Protein AF-A0A914MX82-F1 (afdb_monomer)

Mean predicted aligned error: 14.05 Å

InterPro domains:
  IPR026258 Signal recognition particle subunit SRP68 [PF16969] (31-239)
  IPR026258 Signal recognition particle subunit SRP68 [PTHR12860] (5-248)
  IPR034652 Signal recognition particle subunit SRP68, RNA-binding domain [cd15481] (17-213)
  IPR038253 SRP68, N-terminal domain superfamily [G3DSA:1.10.3450.40] (12-234)

Radius of gyration: 23.93 Å; Cα contacts (8 Å, |Δi|>4): 281; chains: 1; bounding box: 80×51×74 Å

Structure (mmCIF, N/CA/C/O backbone):
data_AF-A0A914MX82-F1
#
_entry.id   AF-A0A914MX82-F1
#
loop_
_atom_site.group_PDB
_atom_site.id
_atom_site.type_symbol
_atom_site.label_atom_id
_atom_site.label_alt_id
_atom_site.label_comp_id
_atom_site.label_asym_id
_atom_site.label_entity_id
_atom_site.label_seq_id
_atom_site.pdbx_PDB_ins_code
_atom_site.Cartn_x
_atom_site.Cartn_y
_atom_site.Cartn_z
_atom_site.occupancy
_atom_site.B_iso_or_equiv
_atom_site.auth_seq_id
_atom_site.auth_comp_id
_atom_site.auth_asym_id
_atom_site.auth_atom_id
_atom_site.pdbx_PDB_model_num
ATOM 1 N N . MET A 1 1 ? -31.663 21.137 42.323 1.00 37.81 1 MET A N 1
ATOM 2 C CA . MET A 1 1 ? -31.424 19.811 41.714 1.00 37.81 1 MET A CA 1
ATOM 3 C C . MET A 1 1 ? -31.478 20.004 40.208 1.00 37.81 1 MET A C 1
ATOM 5 O O . MET A 1 1 ? -32.565 20.047 39.659 1.00 37.81 1 MET A O 1
ATOM 9 N N . SER A 1 2 ? -30.329 20.278 39.582 1.00 37.00 2 SER A N 1
ATOM 10 C CA . SER A 1 2 ? -30.237 20.472 38.131 1.00 37.00 2 SER A CA 1
ATOM 11 C C . SER A 1 2 ? -29.760 19.165 37.513 1.00 37.00 2 SER A C 1
ATOM 13 O O . SER A 1 2 ? -28.704 18.646 37.880 1.00 37.00 2 SER A O 1
ATOM 15 N N . SER A 1 3 ? -30.615 18.595 36.679 1.00 38.22 3 SER A N 1
ATOM 16 C CA . SER A 1 3 ? -30.484 17.296 36.037 1.00 38.22 3 SER A CA 1
ATOM 17 C C . SER A 1 3 ? -29.211 17.242 35.192 1.00 38.22 3 SER A C 1
ATOM 19 O O . SER A 1 3 ? -29.069 17.991 34.231 1.00 38.22 3 SER A O 1
ATOM 21 N N . LYS A 1 4 ? -28.280 16.348 35.544 1.00 38.66 4 LYS A N 1
ATOM 22 C CA . LYS A 1 4 ? -27.213 15.915 34.634 1.00 38.66 4 LYS A CA 1
ATOM 23 C C . LYS A 1 4 ? -27.874 15.149 33.492 1.00 38.66 4 LYS A C 1
ATOM 25 O O . LYS A 1 4 ? -28.381 14.052 33.722 1.00 38.66 4 LYS A O 1
ATOM 30 N N . GLU A 1 5 ? -27.868 15.714 32.290 1.00 41.72 5 GLU A N 1
ATOM 31 C CA . GLU A 1 5 ? -28.143 14.934 31.086 1.00 41.72 5 GLU A CA 1
ATOM 32 C C . GLU A 1 5 ? -27.101 13.805 30.958 1.00 41.72 5 GLU A C 1
ATOM 34 O O . GLU A 1 5 ? -25.919 14.020 31.264 1.00 41.72 5 GLU A O 1
ATOM 39 N N . PRO A 1 6 ? -27.511 12.581 30.584 1.00 44.94 6 PRO A N 1
ATOM 40 C CA . PRO A 1 6 ? -26.592 11.465 30.425 1.00 44.94 6 PRO A CA 1
ATOM 41 C C . PRO A 1 6 ? -25.702 11.726 29.208 1.00 44.94 6 PRO A C 1
ATOM 43 O O . PRO A 1 6 ? -26.179 11.773 28.078 1.00 44.94 6 PRO A O 1
ATOM 46 N N . GLY A 1 7 ? -24.406 11.917 29.460 1.00 48.53 7 GLY A N 1
ATOM 47 C CA . GLY A 1 7 ? -23.409 12.135 28.419 1.00 48.53 7 GLY A CA 1
ATOM 48 C C . GLY A 1 7 ? -23.454 11.032 27.365 1.00 48.53 7 GLY A C 1
ATOM 49 O O . GLY A 1 7 ? -23.413 9.845 27.697 1.00 48.53 7 GLY A O 1
ATOM 50 N N . GLU A 1 8 ? -23.536 11.448 26.104 1.00 47.16 8 GLU A N 1
ATOM 51 C CA . GLU A 1 8 ? -23.421 10.577 24.939 1.00 47.16 8 GLU A CA 1
ATOM 52 C C . GLU A 1 8 ? -22.186 9.667 25.079 1.00 47.16 8 GLU A C 1
ATOM 54 O O . GLU A 1 8 ? -21.120 10.124 25.520 1.00 47.16 8 GLU A O 1
ATOM 59 N N . PRO A 1 9 ? -22.290 8.366 24.746 1.00 50.00 9 PRO A N 1
ATOM 60 C CA . PRO A 1 9 ? -21.145 7.475 24.815 1.00 50.00 9 PRO A CA 1
ATOM 61 C C . PRO A 1 9 ? -20.084 7.970 23.829 1.00 50.00 9 PRO A C 1
ATOM 63 O O . PRO A 1 9 ? -20.311 7.993 22.621 1.00 50.00 9 PRO A O 1
ATOM 66 N N . LYS A 1 10 ? -18.922 8.371 24.361 1.00 54.16 10 LYS A N 1
ATOM 67 C CA . LYS A 1 10 ? -17.745 8.756 23.571 1.00 54.16 10 LYS A CA 1
ATOM 68 C C . LYS A 1 10 ? -17.526 7.723 22.455 1.00 54.16 10 LYS A C 1
ATOM 70 O O . LYS A 1 10 ? -17.511 6.526 22.766 1.00 54.16 10 LYS A O 1
ATOM 75 N N . PRO A 1 11 ? -17.352 8.141 21.189 1.00 56.66 11 PRO A N 1
ATOM 76 C CA . PRO A 1 11 ? -17.156 7.205 20.093 1.00 56.66 11 PRO A CA 1
ATOM 77 C C . PRO A 1 11 ? -15.926 6.341 20.378 1.00 56.66 11 PRO A C 1
ATOM 79 O O . PRO A 1 11 ? -14.871 6.844 20.766 1.00 56.66 11 PRO A O 1
ATOM 82 N N . ILE A 1 12 ? -16.079 5.025 20.231 1.00 58.12 12 ILE A N 1
ATOM 83 C CA . ILE A 1 12 ? -14.999 4.057 20.435 1.00 58.12 12 ILE A CA 1
ATOM 84 C C . ILE A 1 12 ? -13.920 4.352 19.388 1.00 58.12 12 ILE A C 1
ATOM 86 O O . ILE A 1 12 ? -14.121 4.110 18.199 1.00 58.12 12 ILE A O 1
ATOM 90 N N . LEU A 1 13 ? -12.791 4.909 19.826 1.00 63.66 13 LEU A N 1
ATOM 91 C CA . LEU A 1 13 ? -11.654 5.191 18.956 1.00 63.66 13 LEU A CA 1
ATOM 92 C C . LEU A 1 13 ? -10.938 3.881 18.631 1.00 63.66 13 LEU A C 1
ATOM 94 O O . LEU A 1 13 ? -10.430 3.192 19.516 1.00 63.66 13 LEU A O 1
ATOM 98 N N . ASN A 1 14 ? -10.893 3.535 17.348 1.00 68.62 14 ASN A N 1
ATOM 99 C CA . ASN A 1 14 ? -10.186 2.347 16.891 1.00 68.62 14 ASN A CA 1
ATOM 100 C C . ASN A 1 14 ? -8.712 2.648 16.632 1.00 68.62 14 ASN A C 1
ATOM 102 O O . ASN A 1 14 ? -8.393 3.396 15.705 1.00 68.62 14 ASN A O 1
ATOM 106 N N . SER A 1 15 ? -7.831 1.976 17.374 1.00 80.00 15 SER A N 1
ATOM 107 C CA . SER A 1 15 ? -6.390 1.989 17.127 1.00 80.00 15 SER A CA 1
ATOM 108 C C . SER A 1 15 ? -5.971 0.862 16.168 1.00 80.00 15 SER A C 1
ATOM 110 O O . SER A 1 15 ? -6.190 -0.344 16.384 1.00 80.00 15 SER A O 1
ATOM 112 N N . LEU A 1 16 ? -5.363 1.242 15.044 1.00 84.81 16 LEU A N 1
ATOM 113 C CA . LEU A 1 16 ? -4.798 0.328 14.054 1.00 84.81 16 LEU A CA 1
ATOM 114 C C . LEU A 1 16 ? -3.394 0.795 13.677 1.00 84.81 16 LEU A C 1
ATOM 116 O O . LEU A 1 16 ? -3.236 1.710 12.878 1.00 84.81 16 LEU A O 1
ATOM 120 N N . ASN A 1 17 ? -2.396 0.050 14.145 1.00 90.31 17 ASN A N 1
ATOM 121 C CA . ASN A 1 17 ? -1.018 0.202 13.688 1.00 90.31 17 ASN A CA 1
ATOM 122 C C . ASN A 1 17 ? -0.868 -0.491 12.327 1.00 90.31 17 ASN A C 1
ATOM 124 O O . ASN A 1 17 ? -0.687 -1.712 12.235 1.00 90.31 17 ASN A O 1
ATOM 128 N N . ILE A 1 18 ? -0.997 0.284 11.254 1.00 92.75 18 ILE A N 1
ATOM 129 C CA . ILE A 1 18 ? -0.986 -0.186 9.867 1.00 92.75 18 ILE A CA 1
ATOM 130 C C . ILE A 1 18 ? 0.398 -0.728 9.520 1.00 92.75 18 ILE A C 1
ATOM 132 O O . ILE A 1 18 ? 0.512 -1.816 8.950 1.00 92.75 18 ILE A O 1
ATOM 136 N N . LEU A 1 19 ? 1.460 -0.010 9.891 1.00 92.56 19 LEU A N 1
ATOM 137 C CA . LEU A 1 19 ? 2.817 -0.397 9.502 1.00 92.56 19 LEU A CA 1
ATOM 138 C C . LEU A 1 19 ? 3.253 -1.710 10.168 1.00 92.56 19 LEU A C 1
ATOM 140 O O . LEU A 1 19 ? 3.812 -2.588 9.504 1.00 92.56 19 LEU A O 1
ATOM 144 N N . GLN A 1 20 ? 2.950 -1.881 11.459 1.00 92.81 20 GLN A N 1
ATOM 145 C CA . GLN A 1 20 ? 3.229 -3.124 12.182 1.00 92.81 20 GLN A CA 1
ATOM 146 C C . GLN A 1 20 ? 2.425 -4.295 11.598 1.00 92.81 20 GLN A C 1
ATOM 148 O O . GLN A 1 20 ? 2.975 -5.377 11.366 1.00 92.81 20 GLN A O 1
ATOM 153 N N . LEU A 1 21 ? 1.136 -4.087 11.313 1.00 93.69 21 LEU A N 1
ATOM 154 C CA . LEU A 1 21 ? 0.272 -5.103 10.712 1.00 93.69 21 LEU A CA 1
ATOM 155 C C . LEU A 1 21 ? 0.810 -5.576 9.355 1.00 93.69 21 LEU A C 1
ATOM 157 O O . LEU A 1 21 ? 0.867 -6.780 9.099 1.00 93.69 21 LEU A O 1
ATOM 161 N N . ILE A 1 22 ? 1.260 -4.647 8.512 1.00 94.44 22 ILE A N 1
ATOM 162 C CA . ILE A 1 22 ? 1.825 -4.970 7.201 1.00 94.44 22 ILE A CA 1
ATOM 163 C C . ILE A 1 22 ? 3.150 -5.718 7.355 1.00 94.44 22 ILE A C 1
ATOM 165 O O . ILE A 1 22 ? 3.298 -6.808 6.803 1.00 94.44 22 ILE A O 1
ATOM 169 N N . ARG A 1 23 ? 4.104 -5.199 8.139 1.00 92.62 23 ARG A N 1
ATOM 170 C CA . ARG A 1 23 ? 5.425 -5.835 8.273 1.00 92.62 23 ARG A CA 1
ATOM 171 C C . ARG A 1 23 ? 5.351 -7.232 8.871 1.00 92.62 23 ARG A C 1
ATOM 173 O O . ARG A 1 23 ? 5.995 -8.152 8.367 1.00 92.62 23 ARG A O 1
ATOM 180 N N . THR A 1 24 ? 4.533 -7.420 9.903 1.00 93.56 24 THR A N 1
ATOM 181 C CA . THR A 1 24 ? 4.335 -8.746 10.504 1.00 93.56 24 THR A CA 1
ATOM 182 C C . THR A 1 24 ? 3.709 -9.726 9.510 1.00 93.56 24 THR A C 1
ATOM 184 O O . THR A 1 24 ? 4.132 -10.882 9.445 1.00 93.56 24 THR A O 1
ATOM 187 N N . ALA A 1 25 ? 2.750 -9.281 8.692 1.00 94.38 25 ALA A N 1
ATOM 188 C CA . ALA A 1 25 ? 2.159 -10.103 7.641 1.00 94.38 25 ALA A CA 1
ATOM 189 C C . ALA A 1 25 ? 3.170 -10.446 6.532 1.00 94.38 25 ALA A C 1
ATOM 191 O O . ALA A 1 25 ? 3.260 -11.605 6.123 1.00 94.38 25 ALA A O 1
ATOM 192 N N . GLN A 1 26 ? 3.957 -9.470 6.078 1.00 93.88 26 GLN A N 1
ATOM 193 C CA . GLN A 1 26 ? 4.984 -9.646 5.050 1.00 93.88 26 GLN A CA 1
ATOM 194 C C . GLN A 1 26 ? 6.059 -10.650 5.492 1.00 93.88 26 GLN A C 1
ATOM 196 O O . GLN A 1 26 ? 6.337 -11.612 4.769 1.00 93.88 26 GLN A O 1
ATOM 201 N N . GLN A 1 27 ? 6.602 -10.497 6.706 1.00 92.50 27 GLN A N 1
ATOM 202 C CA . GLN A 1 27 ? 7.620 -11.407 7.239 1.00 92.50 27 GLN A CA 1
ATOM 203 C C . GLN A 1 27 ? 7.098 -12.841 7.408 1.00 92.50 27 GLN A C 1
ATOM 205 O O . GLN A 1 27 ? 7.786 -13.792 7.036 1.00 92.50 27 GLN A O 1
ATOM 210 N N . LYS A 1 28 ? 5.866 -13.016 7.909 1.00 94.31 28 LYS A N 1
ATOM 211 C CA . LYS A 1 28 ? 5.268 -14.346 8.133 1.00 94.31 28 LYS A CA 1
ATOM 212 C C . LYS A 1 28 ? 4.874 -15.068 6.842 1.00 94.31 28 LYS A C 1
ATOM 214 O O . LYS A 1 28 ? 4.878 -16.298 6.805 1.00 94.31 28 LYS A O 1
ATOM 219 N N . HIS A 1 29 ? 4.491 -14.339 5.791 1.00 92.69 29 HIS A N 1
ATOM 220 C CA . HIS A 1 29 ? 3.803 -14.922 4.632 1.00 92.69 29 HIS A CA 1
ATOM 221 C C . HIS A 1 29 ? 4.584 -14.887 3.312 1.00 92.69 29 HIS A C 1
ATOM 223 O O . HIS A 1 29 ? 3.984 -15.041 2.249 1.00 92.69 29 HIS A O 1
ATOM 229 N N . GLY A 1 30 ? 5.915 -14.808 3.375 1.00 85.75 30 GLY A N 1
ATOM 230 C CA . GLY A 1 30 ? 6.792 -15.139 2.246 1.00 85.75 30 GLY A CA 1
ATOM 231 C C . GLY A 1 30 ? 7.795 -14.062 1.858 1.00 85.75 30 GLY A C 1
ATOM 232 O O . GLY A 1 30 ? 8.773 -14.393 1.195 1.00 85.75 30 GLY A O 1
ATOM 233 N N . LEU A 1 31 ? 7.620 -12.816 2.308 1.00 89.44 31 LEU A N 1
ATOM 234 C CA . LEU A 1 31 ? 8.506 -11.719 1.909 1.00 89.44 31 LEU A CA 1
ATOM 235 C C . LEU A 1 31 ? 9.919 -11.847 2.494 1.00 89.44 31 LEU A C 1
ATOM 237 O O . LEU A 1 31 ? 10.855 -11.306 1.924 1.00 89.44 31 LEU A O 1
ATOM 241 N N . ARG A 1 32 ? 10.095 -12.640 3.564 1.00 91.00 32 ARG A N 1
ATOM 242 C CA . ARG A 1 32 ? 11.420 -13.036 4.076 1.00 91.00 32 ARG A CA 1
ATOM 243 C C . ARG A 1 32 ? 12.280 -13.755 3.023 1.00 91.00 32 ARG A C 1
ATOM 245 O O . ARG A 1 32 ? 13.497 -13.695 3.102 1.00 91.00 32 ARG A O 1
ATOM 252 N N . HIS A 1 33 ? 11.645 -14.431 2.067 1.00 89.12 33 HIS A N 1
ATOM 253 C CA . HIS A 1 33 ? 12.294 -15.120 0.948 1.00 89.12 33 HIS A CA 1
ATOM 254 C C . HIS A 1 33 ? 11.867 -14.516 -0.400 1.00 89.12 33 HIS A C 1
ATOM 256 O O . HIS A 1 33 ? 11.806 -15.235 -1.391 1.00 89.12 33 HIS A O 1
ATOM 262 N N . GLU A 1 34 ? 11.451 -13.241 -0.410 1.00 89.44 34 GLU A N 1
ATOM 263 C CA . GLU A 1 34 ? 11.047 -12.497 -1.618 1.00 89.44 34 GLU A CA 1
ATOM 264 C C . GLU A 1 34 ? 9.912 -13.151 -2.434 1.00 89.44 34 GLU A C 1
ATOM 266 O O . GLU A 1 34 ? 9.693 -12.855 -3.607 1.00 89.44 34 GLU A O 1
ATOM 271 N N . ASN A 1 35 ? 9.112 -14.023 -1.812 1.00 93.50 35 ASN A N 1
ATOM 272 C CA . ASN A 1 35 ? 8.022 -14.706 -2.501 1.00 93.50 35 ASN A CA 1
ATOM 273 C C . ASN A 1 35 ? 6.741 -13.851 -2.496 1.00 93.50 35 ASN A C 1
ATOM 275 O O . ASN A 1 35 ? 5.845 -14.020 -1.657 1.00 93.50 35 ASN A O 1
ATOM 279 N N . TYR A 1 36 ? 6.651 -12.933 -3.462 1.00 93.12 36 TYR A N 1
ATOM 280 C CA . TYR A 1 36 ? 5.515 -12.020 -3.633 1.00 93.12 36 TYR A CA 1
ATOM 281 C C . TYR A 1 36 ? 4.208 -12.739 -3.997 1.00 93.12 36 TYR A C 1
ATOM 283 O O . TYR A 1 36 ? 3.143 -12.363 -3.502 1.00 93.12 36 TYR A O 1
ATOM 291 N N . GLN A 1 37 ? 4.271 -13.816 -4.789 1.00 93.00 37 GLN A N 1
ATOM 292 C CA . GLN A 1 37 ? 3.094 -14.600 -5.180 1.00 93.00 37 GLN A CA 1
ATOM 293 C C . GLN A 1 37 ? 2.406 -15.228 -3.954 1.00 93.00 37 GLN A C 1
ATOM 295 O O . GLN A 1 37 ? 1.174 -15.185 -3.825 1.00 93.00 37 GLN A O 1
ATOM 300 N N . ARG A 1 38 ? 3.193 -15.775 -3.016 1.00 94.00 38 ARG A N 1
ATOM 301 C CA . ARG A 1 38 ? 2.689 -16.341 -1.756 1.00 94.00 38 ARG A CA 1
ATOM 302 C C . ARG A 1 38 ? 2.034 -15.269 -0.889 1.00 94.00 38 ARG A C 1
ATOM 304 O O . ARG A 1 38 ? 0.929 -15.500 -0.383 1.00 94.00 38 ARG A O 1
ATOM 311 N N . TYR A 1 39 ? 2.671 -14.104 -0.762 1.00 96.00 39 TYR A N 1
ATOM 312 C CA . TYR A 1 39 ? 2.130 -12.985 0.009 1.00 96.00 39 TYR A CA 1
ATOM 313 C C . TYR A 1 39 ? 0.820 -12.457 -0.600 1.00 96.00 39 TYR A C 1
ATOM 315 O O . TYR A 1 39 ? -0.189 -12.364 0.099 1.00 96.00 39 TYR A O 1
ATOM 323 N N . ARG A 1 40 ? 0.763 -12.264 -1.926 1.00 94.62 40 ARG A N 1
ATOM 324 C CA . ARG A 1 40 ? -0.464 -11.904 -2.663 1.00 94.62 40 ARG A CA 1
ATOM 325 C C . ARG A 1 40 ? -1.612 -12.875 -2.373 1.00 94.62 40 ARG A C 1
ATOM 327 O O . ARG A 1 40 ? -2.737 -12.453 -2.089 1.00 94.62 40 ARG A O 1
ATOM 334 N N . GLY A 1 41 ? -1.336 -14.181 -2.424 1.00 94.69 41 GLY A N 1
ATOM 335 C CA . GLY A 1 41 ? -2.316 -15.226 -2.120 1.00 94.69 41 GLY A CA 1
ATOM 336 C C . GLY A 1 41 ? -2.766 -15.231 -0.655 1.00 94.69 41 GLY A C 1
ATOM 337 O O . GLY A 1 41 ? -3.911 -15.577 -0.356 1.00 94.69 41 GLY A O 1
ATOM 338 N N . TYR A 1 42 ? -1.897 -14.847 0.283 1.00 95.94 42 TYR A N 1
ATOM 339 C CA . TYR A 1 42 ? -2.285 -14.612 1.675 1.00 95.94 42 TYR A CA 1
ATOM 340 C C . TYR A 1 42 ? -3.233 -13.410 1.801 1.00 95.94 42 TYR A C 1
ATOM 342 O O . TYR A 1 42 ? -4.304 -13.571 2.391 1.00 95.94 42 TYR A O 1
ATOM 350 N N . CYS A 1 43 ? -2.899 -12.259 1.206 1.00 95.56 43 CYS A N 1
ATOM 351 C CA . CYS A 1 43 ? -3.726 -11.050 1.267 1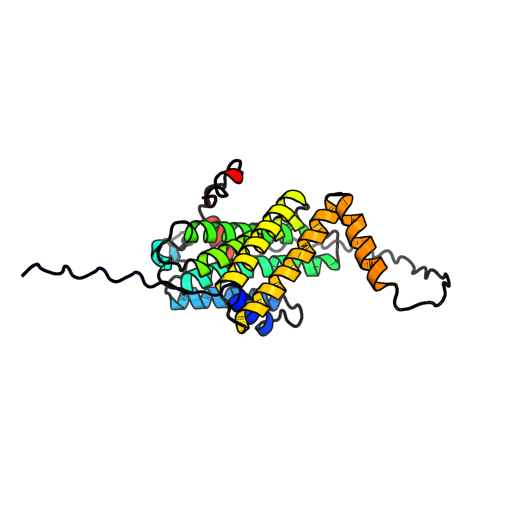.00 95.56 43 CYS A CA 1
ATOM 352 C C . CYS A 1 43 ? -5.136 -11.305 0.717 1.00 95.56 43 CYS A C 1
ATOM 354 O O . CYS A 1 43 ? -6.116 -10.979 1.381 1.00 95.56 43 CYS A O 1
ATOM 356 N N . ALA A 1 44 ? -5.255 -11.987 -0.429 1.00 93.81 44 ALA A N 1
ATOM 357 C CA . ALA A 1 44 ? -6.552 -12.357 -1.004 1.00 93.81 44 ALA A CA 1
ATOM 358 C C . ALA A 1 44 ? -7.409 -13.202 -0.038 1.00 93.81 44 ALA A C 1
ATOM 360 O O . ALA A 1 44 ? -8.571 -12.885 0.214 1.00 93.81 44 ALA A O 1
ATOM 361 N N . ARG A 1 45 ? -6.818 -14.235 0.577 1.00 95.06 45 ARG A N 1
ATOM 362 C CA . ARG A 1 45 ? -7.513 -15.084 1.562 1.00 95.06 45 ARG A CA 1
ATOM 363 C C . ARG A 1 45 ? -7.841 -14.338 2.857 1.00 95.06 45 ARG A C 1
ATOM 365 O O . ARG A 1 45 ? -8.830 -14.664 3.510 1.00 95.06 45 ARG A O 1
ATOM 372 N N . ARG A 1 46 ? -7.000 -13.387 3.277 1.00 94.44 46 ARG A N 1
ATOM 373 C CA . ARG A 1 46 ? -7.229 -12.555 4.470 1.00 94.44 46 ARG A CA 1
ATOM 374 C C . ARG A 1 46 ? -8.422 -11.627 4.249 1.00 94.44 46 ARG A C 1
ATOM 376 O O . ARG A 1 46 ? -9.315 -11.623 5.090 1.00 94.44 46 ARG A O 1
ATOM 383 N N . VAL A 1 47 ? -8.479 -10.938 3.108 1.00 93.88 47 VAL A N 1
ATOM 384 C CA . VAL A 1 47 ? -9.628 -10.120 2.679 1.00 93.88 47 VAL A CA 1
ATOM 385 C C . VAL A 1 47 ? -10.912 -10.949 2.693 1.00 93.88 47 VAL A C 1
ATOM 387 O O . VAL A 1 47 ? -11.905 -10.543 3.294 1.00 93.88 47 VAL A O 1
ATOM 390 N N . GLU A 1 48 ? -10.891 -12.140 2.092 1.00 92.00 48 GLU A N 1
ATOM 391 C CA . GLU A 1 48 ? -12.062 -13.019 2.045 1.00 92.00 48 GLU A CA 1
ATOM 392 C C . GLU A 1 48 ? -12.537 -13.432 3.448 1.00 92.00 48 GLU A C 1
ATOM 394 O O . GLU A 1 48 ? -13.728 -13.350 3.752 1.00 92.00 48 GLU A O 1
ATOM 399 N N . ARG A 1 49 ? -11.611 -13.828 4.331 1.00 93.94 49 ARG A N 1
ATOM 400 C CA . ARG A 1 49 ? -11.927 -14.188 5.721 1.00 93.94 49 ARG A CA 1
ATOM 401 C C . ARG A 1 49 ? -12.504 -13.014 6.507 1.00 93.94 49 ARG A C 1
ATOM 403 O O . ARG A 1 49 ? -13.491 -13.207 7.213 1.00 93.94 49 ARG A O 1
ATOM 410 N N . ILE A 1 50 ? -11.945 -11.811 6.353 1.00 93.19 50 ILE A N 1
ATOM 411 C CA . ILE A 1 50 ? -12.472 -10.600 6.998 1.00 93.19 50 ILE A CA 1
ATOM 412 C C . ILE A 1 50 ? -13.901 -10.328 6.510 1.00 93.19 50 ILE A C 1
ATOM 414 O O . ILE A 1 50 ? -14.807 -10.204 7.335 1.00 93.19 50 ILE A O 1
ATOM 418 N N . ARG A 1 51 ? -14.140 -10.343 5.191 1.00 91.94 51 ARG A N 1
ATOM 419 C CA . ARG A 1 51 ? -15.484 -10.157 4.615 1.00 91.94 51 ARG A CA 1
ATOM 420 C C . ARG A 1 51 ? -16.486 -11.187 5.128 1.00 91.94 51 ARG A C 1
ATOM 422 O O . ARG A 1 51 ? -17.595 -10.808 5.489 1.00 91.94 51 ARG A O 1
ATOM 429 N N . LYS A 1 52 ? -16.107 -12.467 5.208 1.00 91.94 52 LYS A N 1
ATOM 430 C CA . LYS A 1 52 ? -16.966 -13.522 5.777 1.00 91.94 52 LYS A CA 1
ATOM 431 C C . LYS A 1 52 ? -17.249 -13.285 7.262 1.00 91.94 52 LYS A C 1
ATOM 433 O O . LYS A 1 52 ? -18.400 -13.390 7.671 1.00 91.94 52 LYS A O 1
ATOM 438 N N . SER A 1 53 ? -16.237 -12.905 8.046 1.00 92.00 53 SER A N 1
ATOM 439 C CA . SER A 1 53 ? -16.390 -12.641 9.486 1.00 92.00 53 SER A CA 1
ATOM 440 C C . SER A 1 53 ? -17.338 -11.476 9.787 1.00 92.00 53 SER A C 1
ATOM 442 O O . SER A 1 53 ? -18.085 -11.533 10.756 1.00 92.00 53 SER A O 1
ATOM 444 N N . LEU A 1 54 ? -17.347 -10.455 8.925 1.00 90.12 54 LEU A N 1
ATOM 445 C CA . LEU A 1 54 ? -18.223 -9.285 9.019 1.00 90.12 54 LEU A CA 1
ATOM 446 C C . LEU A 1 54 ? -19.581 -9.496 8.331 1.00 90.12 54 LEU A C 1
ATOM 448 O O . LEU A 1 54 ? -20.392 -8.578 8.288 1.00 90.12 54 LEU A O 1
ATOM 452 N N . LYS A 1 55 ? -19.821 -10.670 7.723 1.00 89.69 55 LYS A N 1
ATOM 453 C CA . LYS A 1 55 ? -20.970 -10.925 6.828 1.00 89.69 55 LYS A CA 1
ATOM 454 C C . LYS A 1 55 ? -21.104 -9.850 5.725 1.00 89.69 55 LYS A C 1
ATOM 456 O O . LYS A 1 55 ? -22.191 -9.540 5.242 1.00 89.69 55 LYS A O 1
ATOM 461 N N . PHE A 1 56 ? -19.964 -9.303 5.300 1.00 86.81 56 PHE A N 1
ATOM 462 C CA . PHE A 1 56 ? -19.814 -8.219 4.330 1.00 86.81 56 PHE A CA 1
ATOM 463 C C . PHE A 1 56 ? -19.255 -8.744 2.997 1.00 86.81 56 PHE A C 1
ATOM 465 O O . PHE A 1 56 ? -18.224 -8.305 2.473 1.00 86.81 56 PHE A O 1
ATOM 472 N N . THR A 1 57 ? -19.919 -9.757 2.448 1.00 86.31 57 THR A N 1
ATOM 473 C CA . THR A 1 57 ? -19.580 -10.336 1.145 1.00 86.31 57 THR A CA 1
ATOM 474 C C . THR A 1 57 ? -20.206 -9.516 0.016 1.00 86.31 57 THR A C 1
ATOM 476 O O . THR A 1 57 ? -21.241 -8.868 0.188 1.00 86.31 57 THR A O 1
ATOM 479 N N . HIS A 1 58 ? -19.580 -9.499 -1.164 1.00 85.19 58 HIS A N 1
ATOM 480 C CA . HIS A 1 58 ? -20.263 -8.959 -2.341 1.00 85.19 58 HIS A CA 1
ATOM 481 C C . HIS A 1 58 ? -21.382 -9.920 -2.761 1.00 85.19 58 HIS A C 1
ATOM 483 O O . HIS A 1 58 ? -21.322 -11.116 -2.477 1.00 85.19 58 HIS A O 1
ATOM 489 N N . HIS A 1 59 ? -22.416 -9.383 -3.400 1.00 82.19 59 HIS A N 1
ATOM 490 C CA . HIS A 1 59 ? -23.629 -10.131 -3.715 1.00 82.19 59 HIS A CA 1
ATOM 491 C C . HIS A 1 59 ? -23.747 -10.326 -5.225 1.00 82.19 59 HIS A C 1
ATOM 493 O O . HIS A 1 59 ? -23.348 -9.461 -6.004 1.00 82.19 59 HIS A O 1
ATOM 499 N N . TYR A 1 60 ? -24.336 -11.445 -5.639 1.00 79.62 60 TYR A N 1
ATOM 500 C CA . TYR A 1 60 ? -24.763 -11.654 -7.017 1.00 79.62 60 TYR A CA 1
ATOM 501 C C . TYR A 1 60 ? -26.279 -11.562 -7.081 1.00 79.62 60 TYR A C 1
ATOM 503 O O . TYR A 1 60 ? -26.986 -12.303 -6.400 1.00 79.62 60 TYR A O 1
ATOM 511 N N . LYS A 1 61 ? -26.788 -10.653 -7.911 1.00 75.12 61 LYS A N 1
ATOM 512 C CA . LYS A 1 61 ? -28.210 -10.598 -8.230 1.00 75.12 61 LYS A CA 1
ATOM 513 C C . LYS A 1 61 ? -28.466 -11.523 -9.412 1.00 75.12 61 LYS A C 1
ATOM 515 O O . LYS A 1 61 ? -28.258 -11.138 -10.564 1.00 75.12 61 LYS A O 1
ATOM 520 N N . CYS A 1 62 ? -28.887 -12.746 -9.118 1.00 74.75 62 CYS A N 1
ATOM 521 C CA . CYS A 1 62 ? -29.324 -13.705 -10.125 1.00 74.75 62 CYS A CA 1
ATOM 522 C C . CYS A 1 62 ? -30.790 -13.419 -10.464 1.00 74.75 62 CYS A C 1
ATOM 524 O O . CYS A 1 62 ? -31.659 -13.552 -9.606 1.00 74.75 62 CYS A O 1
ATOM 526 N N . LEU A 1 63 ? -31.063 -12.984 -11.696 1.00 76.12 63 LEU A N 1
ATOM 527 C CA . LEU A 1 63 ? -32.430 -12.923 -12.212 1.00 76.12 63 LEU A CA 1
ATOM 528 C C . LEU A 1 63 ? -32.707 -14.195 -13.025 1.00 76.12 63 LEU A C 1
ATOM 530 O O . LEU A 1 63 ? -31.802 -14.665 -13.721 1.00 76.12 63 LEU A O 1
ATOM 534 N N . PRO A 1 64 ? -33.940 -14.732 -13.005 1.00 73.44 64 PRO A N 1
ATOM 535 C CA . PRO A 1 64 ? -34.315 -15.836 -13.879 1.00 73.44 64 PRO A CA 1
ATOM 536 C C . PRO A 1 64 ? -33.984 -15.505 -15.342 1.00 73.44 64 PRO A C 1
ATOM 538 O O . PRO A 1 64 ? -34.302 -14.415 -15.821 1.00 73.44 64 PRO A O 1
ATOM 541 N N . LYS A 1 65 ? -33.336 -16.441 -16.048 1.00 78.56 65 LYS A N 1
ATOM 542 C CA . LYS A 1 65 ? -32.934 -16.320 -17.466 1.00 78.56 65 LYS A CA 1
ATOM 543 C C . LYS A 1 65 ? -31.932 -15.190 -17.785 1.00 78.56 65 LYS A C 1
ATOM 545 O O . LYS A 1 65 ? -31.788 -14.826 -18.950 1.00 78.56 65 LYS A O 1
ATOM 550 N N . ARG A 1 66 ? -31.217 -14.630 -16.797 1.00 75.69 66 ARG A N 1
ATOM 551 C CA . ARG A 1 66 ? -30.128 -13.655 -17.020 1.00 75.69 66 ARG A CA 1
ATOM 552 C C . ARG A 1 66 ? -28.871 -14.034 -16.238 1.00 75.69 66 ARG A C 1
ATOM 554 O O . ARG A 1 66 ? -28.961 -14.554 -15.129 1.00 75.69 66 ARG A O 1
ATOM 561 N N . ALA A 1 67 ? -27.701 -13.724 -16.799 1.00 73.38 67 ALA A N 1
ATOM 562 C CA . ALA A 1 67 ? -26.431 -13.859 -16.088 1.00 73.38 67 ALA A CA 1
ATOM 563 C C . ALA A 1 67 ? -26.443 -13.007 -14.804 1.00 73.38 67 ALA A C 1
ATOM 565 O O . ALA A 1 67 ? -26.939 -11.875 -14.804 1.00 73.38 67 ALA A O 1
ATOM 566 N N . GLY A 1 68 ? -25.927 -13.562 -13.703 1.00 77.19 68 GLY A N 1
ATOM 567 C CA . GLY A 1 68 ? -25.930 -12.900 -12.400 1.00 77.19 68 GLY A CA 1
ATOM 568 C C . GLY A 1 68 ? -25.156 -11.584 -12.433 1.00 77.19 68 GLY A C 1
ATOM 569 O O . GLY A 1 68 ? -23.972 -11.561 -12.769 1.00 77.19 68 GLY A O 1
ATOM 570 N N . LYS A 1 69 ? -25.809 -10.475 -12.065 1.00 80.94 69 LYS A N 1
ATOM 571 C CA . LYS A 1 69 ? -25.145 -9.169 -11.983 1.00 80.94 69 LYS A CA 1
ATOM 572 C C . LYS A 1 69 ? -24.408 -9.065 -10.653 1.00 80.94 69 LYS A C 1
ATOM 574 O O . LYS A 1 69 ? -25.018 -9.191 -9.591 1.00 80.94 69 LYS A O 1
ATOM 579 N N . PHE A 1 70 ? -23.105 -8.823 -10.714 1.00 83.31 70 PHE A N 1
ATOM 580 C CA . PHE A 1 70 ? -22.288 -8.569 -9.534 1.00 83.31 70 PHE A CA 1
ATOM 581 C C . PHE A 1 70 ? -22.650 -7.211 -8.907 1.00 83.31 70 PHE A C 1
ATOM 583 O O . PHE A 1 70 ? -22.759 -6.203 -9.607 1.00 83.31 70 PHE A O 1
ATOM 590 N N . ILE A 1 71 ? -22.850 -7.196 -7.588 1.00 82.81 71 ILE A N 1
ATOM 591 C CA . ILE A 1 71 ? -23.121 -6.002 -6.786 1.00 82.81 71 ILE A CA 1
ATOM 592 C C . ILE A 1 71 ? -22.018 -5.875 -5.737 1.00 82.81 71 ILE A C 1
ATOM 594 O O . ILE A 1 71 ? -21.952 -6.637 -4.763 1.00 82.81 71 ILE A O 1
ATOM 598 N N . ALA A 1 72 ? -21.154 -4.880 -5.933 1.00 84.12 72 ALA A N 1
ATOM 599 C CA . ALA A 1 72 ? -20.105 -4.562 -4.983 1.00 84.12 72 ALA A CA 1
ATOM 600 C C . ALA A 1 72 ? -20.696 -3.919 -3.723 1.00 84.12 72 ALA A C 1
ATOM 602 O O . ALA A 1 72 ? -21.261 -2.833 -3.775 1.00 84.12 72 ALA A O 1
ATOM 603 N N . ARG A 1 73 ? -20.506 -4.560 -2.568 1.00 84.38 73 ARG A N 1
ATOM 604 C CA . ARG A 1 73 ? -20.547 -3.867 -1.275 1.00 84.38 73 ARG A CA 1
ATOM 605 C C . ARG A 1 73 ? -19.230 -3.131 -1.004 1.00 84.38 73 ARG A C 1
ATOM 607 O O . ARG A 1 73 ? -18.199 -3.771 -0.760 1.00 84.38 73 ARG A O 1
ATOM 614 N N . THR A 1 74 ? -19.281 -1.806 -1.083 1.00 84.00 74 THR A N 1
ATOM 615 C CA . THR A 1 74 ? -18.194 -0.874 -0.754 1.00 84.00 74 THR A CA 1
ATOM 616 C C . THR A 1 74 ? -18.299 -0.428 0.700 1.00 84.00 74 THR A C 1
ATOM 618 O O . THR A 1 74 ? -19.394 -0.325 1.246 1.00 84.00 74 THR A O 1
ATOM 621 N N . VAL A 1 75 ? -17.155 -0.201 1.344 1.00 83.94 75 VAL A N 1
ATOM 622 C CA . VAL A 1 75 ? -17.110 0.266 2.738 1.00 83.94 75 VAL A CA 1
ATOM 623 C C . VAL A 1 75 ? -17.579 1.722 2.782 1.00 83.94 75 VAL A C 1
ATOM 625 O O . VAL A 1 75 ? -17.041 2.551 2.056 1.00 83.94 75 VAL A O 1
ATOM 628 N N . THR A 1 76 ? -18.586 2.028 3.595 1.00 83.62 76 THR A N 1
ATOM 629 C CA . THR A 1 76 ? -19.054 3.400 3.847 1.00 83.62 76 THR A CA 1
ATOM 630 C C . THR A 1 76 ? -18.394 3.965 5.104 1.00 83.62 76 THR A C 1
ATOM 632 O O . THR A 1 76 ? -17.891 3.208 5.935 1.00 83.62 76 THR A O 1
ATOM 635 N N . SER A 1 77 ? -18.390 5.295 5.248 1.00 79.69 77 SER A N 1
ATOM 636 C CA . SER A 1 77 ? -17.758 5.990 6.384 1.00 79.69 77 SER A CA 1
ATOM 637 C C . SER A 1 77 ? -18.289 5.525 7.743 1.00 79.69 77 SER A C 1
ATOM 639 O O . SER A 1 77 ? -17.519 5.345 8.678 1.00 79.69 77 SER A O 1
ATOM 641 N N . GLU A 1 78 ? -19.588 5.242 7.818 1.00 79.88 78 GLU A N 1
ATOM 642 C CA . GLU A 1 78 ? -20.294 4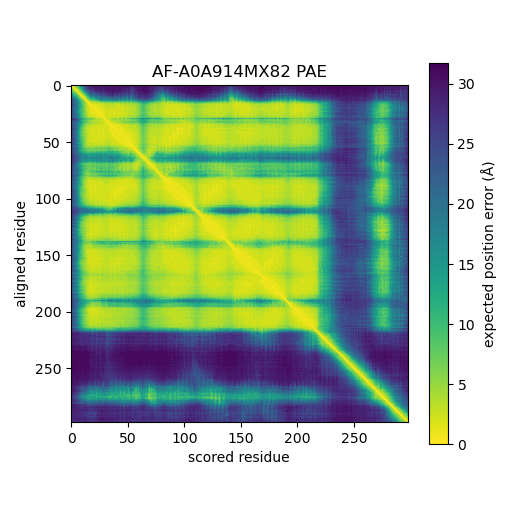.794 9.027 1.00 79.88 78 GLU A CA 1
ATOM 643 C C . GLU A 1 78 ? -19.805 3.430 9.538 1.00 79.88 78 GLU A C 1
ATOM 645 O O . GLU A 1 78 ? -19.798 3.166 10.737 1.00 79.88 78 GLU A O 1
ATOM 650 N N . LEU A 1 79 ? -19.347 2.555 8.635 1.00 81.62 79 LEU A N 1
ATOM 651 C CA . LEU A 1 79 ? -18.890 1.206 8.982 1.00 81.62 79 LEU A CA 1
ATOM 652 C C . LEU A 1 79 ? -17.471 1.193 9.564 1.00 81.62 79 LEU A C 1
ATOM 654 O O . LEU A 1 79 ? -17.018 0.166 10.061 1.00 81.62 79 LEU A O 1
ATOM 658 N N . VAL A 1 80 ? -16.755 2.320 9.534 1.00 78.19 80 VAL A N 1
ATOM 659 C CA . VAL A 1 80 ? -15.371 2.428 10.030 1.00 78.19 80 VAL A CA 1
ATOM 660 C C . VAL A 1 80 ? -15.287 2.311 11.568 1.00 78.19 80 VAL A C 1
ATOM 662 O O . VAL A 1 80 ? -14.197 2.195 12.129 1.00 78.19 80 VAL A O 1
ATOM 665 N N . GLY A 1 81 ? -16.437 2.221 12.246 1.00 75.94 81 GLY A N 1
ATOM 666 C CA . GLY A 1 81 ? -16.547 1.892 13.669 1.00 75.94 81 GLY A CA 1
ATOM 667 C C . GLY A 1 81 ? -15.962 0.533 14.076 1.00 75.94 81 GLY A C 1
ATOM 668 O O . GLY A 1 81 ? -15.635 0.371 15.245 1.00 75.94 81 GLY A O 1
ATOM 669 N N . ASP A 1 82 ? -15.722 -0.406 13.151 1.00 84.88 82 ASP A N 1
ATOM 670 C CA . ASP A 1 82 ? -14.906 -1.602 13.422 1.00 84.88 82 ASP A CA 1
ATOM 671 C C . ASP A 1 82 ? -13.545 -1.536 12.706 1.00 84.88 82 ASP A C 1
ATOM 673 O O . ASP A 1 82 ? -13.462 -1.455 11.474 1.00 84.88 82 ASP A O 1
ATOM 677 N N . LYS A 1 83 ? -12.453 -1.753 13.455 1.00 88.06 83 LYS A N 1
ATOM 678 C CA . LYS A 1 83 ? -11.068 -1.855 12.940 1.00 88.06 83 LYS A CA 1
ATOM 679 C C . LYS A 1 83 ? -10.913 -2.787 11.729 1.00 88.06 83 LYS A C 1
ATOM 681 O O . LYS A 1 83 ? -10.079 -2.565 10.850 1.00 88.06 83 LYS A O 1
ATOM 686 N N . ARG A 1 84 ? -11.725 -3.844 11.663 1.00 90.75 84 ARG A N 1
ATOM 687 C CA . ARG A 1 84 ? -11.672 -4.864 10.606 1.00 90.75 84 ARG A CA 1
ATOM 688 C C . ARG A 1 84 ? -11.976 -4.296 9.215 1.00 90.75 84 ARG A C 1
ATOM 690 O O . ARG A 1 84 ? -11.444 -4.820 8.238 1.00 90.75 84 ARG A O 1
ATOM 697 N N . TYR A 1 85 ? -12.783 -3.237 9.104 1.00 90.81 85 TYR A N 1
ATOM 698 C CA . TYR A 1 85 ? -13.039 -2.585 7.813 1.00 90.81 85 TYR A CA 1
ATOM 699 C C . TYR A 1 85 ? -11.821 -1.803 7.312 1.00 90.81 85 TYR A C 1
ATOM 701 O O . TYR A 1 85 ? -11.550 -1.812 6.112 1.00 90.81 85 TYR A O 1
ATOM 709 N N . LEU A 1 86 ? -11.040 -1.196 8.210 1.00 91.12 86 LEU A N 1
ATOM 710 C CA . LEU A 1 86 ? -9.767 -0.572 7.843 1.00 91.12 86 LEU A CA 1
ATOM 711 C C . LEU A 1 86 ? -8.742 -1.632 7.421 1.00 91.12 86 LEU A C 1
ATOM 713 O O . LEU A 1 86 ? -8.135 -1.503 6.358 1.00 91.12 86 LEU A O 1
ATOM 717 N N . GLU A 1 87 ? -8.616 -2.728 8.183 1.00 93.00 87 GLU A N 1
ATOM 718 C CA . GLU A 1 87 ? -7.761 -3.864 7.801 1.00 93.00 87 GLU A CA 1
ATOM 719 C C . GLU A 1 87 ? -8.128 -4.412 6.417 1.00 93.00 87 GLU A C 1
ATOM 721 O O . GLU A 1 87 ? -7.244 -4.709 5.615 1.00 93.00 87 GLU A O 1
ATOM 726 N N . LEU A 1 88 ? -9.426 -4.527 6.117 1.00 93.31 88 LEU A N 1
ATOM 727 C CA . LEU A 1 88 ? -9.915 -4.998 4.823 1.00 93.31 88 LEU A CA 1
ATOM 728 C C . LEU A 1 88 ? -9.336 -4.172 3.668 1.00 93.31 88 LEU A C 1
ATOM 730 O O . LEU A 1 88 ? -8.842 -4.745 2.699 1.00 93.31 88 LEU A O 1
ATOM 734 N N . ILE A 1 89 ? -9.381 -2.843 3.775 1.00 93.12 89 ILE A N 1
ATOM 735 C CA . ILE A 1 89 ? -8.907 -1.941 2.718 1.00 93.12 89 ILE A CA 1
ATOM 736 C C . ILE A 1 89 ? -7.381 -1.964 2.635 1.00 93.12 89 ILE A C 1
ATOM 738 O O . ILE A 1 89 ? -6.837 -2.052 1.536 1.00 93.12 89 ILE A O 1
ATOM 742 N N . VAL A 1 90 ? -6.686 -1.962 3.776 1.00 94.94 90 VAL A N 1
ATOM 743 C CA . VAL A 1 90 ? -5.220 -2.085 3.816 1.00 94.94 90 VAL A CA 1
ATOM 744 C C . VAL A 1 90 ? -4.765 -3.367 3.109 1.00 94.94 90 VAL A C 1
ATOM 746 O O . VAL A 1 90 ? -3.878 -3.319 2.258 1.00 94.94 90 VAL A O 1
ATOM 749 N N . PHE A 1 91 ? -5.415 -4.508 3.364 1.00 95.88 91 PHE A N 1
ATOM 750 C CA . PHE A 1 91 ? -5.067 -5.762 2.691 1.00 95.88 91 PHE A CA 1
ATOM 751 C C . PHE A 1 91 ? -5.441 -5.793 1.197 1.00 95.88 91 PHE A C 1
ATOM 753 O O . PHE A 1 91 ? -4.793 -6.517 0.439 1.00 95.88 91 PHE A O 1
ATOM 760 N N . GLU A 1 92 ? -6.426 -5.014 0.738 1.00 94.25 92 GLU A N 1
ATOM 761 C CA . GLU A 1 92 ? -6.699 -4.833 -0.701 1.00 94.25 92 GLU A CA 1
ATOM 762 C C . GLU A 1 92 ? -5.599 -4.021 -1.399 1.00 94.25 92 GLU A C 1
ATOM 764 O O . GLU A 1 92 ? -5.190 -4.371 -2.515 1.00 94.25 92 GLU A O 1
ATOM 769 N N . ILE A 1 93 ? -5.082 -2.980 -0.733 1.00 96.00 93 ILE A N 1
ATOM 770 C CA . ILE A 1 93 ? -3.926 -2.205 -1.207 1.00 96.00 93 ILE A CA 1
ATOM 771 C C . ILE A 1 93 ? -2.703 -3.125 -1.297 1.00 96.00 93 ILE A C 1
ATOM 773 O O . ILE A 1 93 ? -2.115 -3.249 -2.373 1.00 96.00 93 ILE A O 1
ATOM 777 N N . GLU A 1 94 ? -2.383 -3.843 -0.215 1.00 95.75 94 GLU A N 1
ATOM 778 C CA . GLU A 1 94 ? -1.255 -4.784 -0.152 1.00 95.75 94 GLU A CA 1
ATOM 779 C C . GLU A 1 94 ? -1.365 -5.900 -1.198 1.00 95.75 94 GLU A C 1
ATOM 781 O O . GLU A 1 94 ? -0.371 -6.252 -1.829 1.00 95.75 94 GLU A O 1
ATOM 786 N N . ARG A 1 95 ? -2.567 -6.434 -1.455 1.00 95.56 95 ARG A N 1
ATOM 787 C CA . ARG A 1 95 ? -2.788 -7.438 -2.511 1.00 95.56 95 ARG A CA 1
ATOM 788 C C . ARG A 1 95 ? -2.410 -6.894 -3.890 1.00 95.56 95 ARG A C 1
ATOM 790 O O . ARG A 1 95 ? -1.776 -7.601 -4.675 1.00 95.56 95 ARG A O 1
ATOM 797 N N . CYS A 1 96 ? -2.816 -5.661 -4.202 1.00 95.38 96 CYS A N 1
ATOM 798 C CA . CYS A 1 96 ? -2.498 -5.017 -5.477 1.00 95.38 96 CYS A CA 1
ATOM 799 C C . CYS A 1 96 ? -1.006 -4.681 -5.582 1.00 95.38 96 CYS A C 1
ATOM 801 O O . CYS A 1 96 ? -0.409 -4.909 -6.634 1.00 95.38 96 CYS A O 1
ATOM 803 N N . TRP A 1 97 ? -0.411 -4.187 -4.496 1.00 95.56 97 TRP A N 1
ATOM 804 C CA . TRP A 1 97 ? 1.014 -3.881 -4.407 1.00 95.56 97 TRP A CA 1
ATOM 805 C C . TRP A 1 97 ? 1.880 -5.137 -4.574 1.00 95.56 97 TRP A C 1
ATOM 807 O O . TRP A 1 97 ? 2.775 -5.150 -5.414 1.00 95.56 97 TRP A O 1
ATOM 817 N N . ALA A 1 98 ? 1.559 -6.232 -3.879 1.00 95.56 98 ALA A N 1
ATOM 818 C CA . ALA A 1 98 ? 2.278 -7.502 -3.985 1.00 95.56 98 ALA A CA 1
ATOM 819 C C . ALA A 1 98 ? 2.234 -8.075 -5.409 1.00 95.56 98 ALA A C 1
ATOM 821 O O . ALA A 1 98 ? 3.238 -8.564 -5.913 1.00 95.56 98 ALA A O 1
ATOM 822 N N . HIS A 1 99 ? 1.087 -7.963 -6.085 1.00 94.00 99 HIS A N 1
ATOM 823 C CA . HIS A 1 99 ? 0.947 -8.368 -7.487 1.00 94.00 99 HIS A CA 1
ATOM 824 C C . HIS A 1 99 ? 1.783 -7.481 -8.424 1.00 94.00 99 HIS A C 1
ATOM 826 O O . HIS A 1 99 ? 2.348 -7.959 -9.403 1.00 94.00 99 HIS A O 1
ATOM 832 N N . ALA A 1 100 ? 1.877 -6.182 -8.137 1.00 94.19 100 ALA A N 1
ATOM 833 C CA . ALA A 1 100 ? 2.745 -5.297 -8.898 1.00 94.19 100 ALA A CA 1
ATOM 834 C C . ALA A 1 100 ? 4.223 -5.672 -8.702 1.00 94.19 100 ALA A C 1
ATOM 836 O O . ALA A 1 100 ? 4.957 -5.7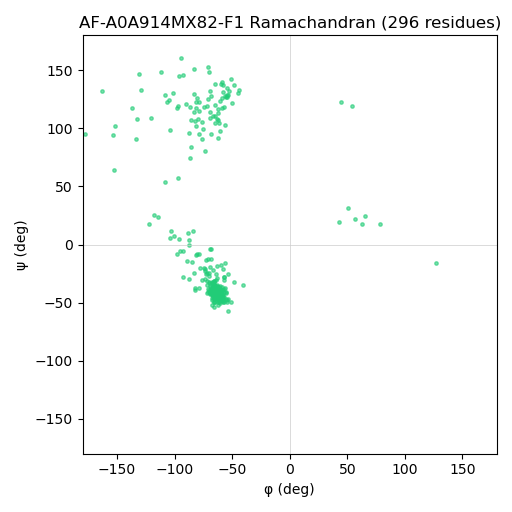64 -9.682 1.00 94.19 100 ALA A O 1
ATOM 837 N N . MET A 1 101 ? 4.634 -5.970 -7.467 1.00 92.56 101 MET A N 1
ATOM 838 C CA . MET A 1 101 ? 5.999 -6.398 -7.155 1.00 92.56 101 MET A CA 1
ATOM 839 C C . MET A 1 101 ? 6.359 -7.759 -7.755 1.00 92.56 101 MET A C 1
ATOM 841 O O . MET A 1 101 ? 7.464 -7.915 -8.254 1.00 92.56 101 MET A O 1
ATOM 845 N N . GLU A 1 102 ? 5.423 -8.706 -7.806 1.00 92.25 102 GLU A N 1
ATOM 846 C CA . GLU A 1 102 ? 5.588 -9.975 -8.531 1.00 92.25 102 GLU A CA 1
ATOM 847 C C . GLU A 1 102 ? 5.914 -9.730 -10.010 1.00 92.25 102 GLU A C 1
ATOM 849 O O . GLU A 1 102 ? 6.916 -10.229 -10.514 1.00 92.25 102 GLU A O 1
ATOM 854 N N . PHE A 1 103 ? 5.145 -8.873 -10.694 1.00 91.00 103 PHE A N 1
ATOM 855 C CA . PHE A 1 103 ? 5.462 -8.507 -12.077 1.00 91.00 103 PHE A CA 1
ATOM 856 C C . PHE A 1 103 ? 6.762 -7.717 -12.213 1.00 91.00 103 PHE A C 1
ATOM 858 O O . PHE A 1 103 ? 7.419 -7.835 -13.245 1.00 91.00 103 PHE A O 1
ATOM 865 N N . LYS A 1 104 ? 7.129 -6.910 -11.212 1.00 89.94 104 LYS A N 1
ATOM 866 C CA . LYS A 1 104 ? 8.405 -6.189 -11.193 1.00 89.94 104 LYS A CA 1
ATOM 867 C C . LYS A 1 104 ? 9.576 -7.165 -11.121 1.00 89.94 104 LYS A C 1
ATOM 869 O O . LYS A 1 104 ? 10.506 -7.018 -11.904 1.00 89.94 104 LYS A O 1
ATOM 874 N N . PHE A 1 105 ? 9.488 -8.164 -10.245 1.00 89.44 105 PHE A N 1
ATOM 875 C CA . PHE A 1 105 ? 10.489 -9.215 -10.088 1.00 89.44 105 PHE A CA 1
ATOM 876 C C . PHE A 1 105 ? 10.625 -10.044 -11.372 1.00 89.44 105 PHE A C 1
ATOM 878 O O . PHE A 1 105 ? 11.713 -10.158 -11.918 1.00 89.44 105 PHE A O 1
ATOM 885 N N . GLU A 1 106 ? 9.512 -10.511 -11.945 1.00 87.25 106 GLU A N 1
ATOM 886 C CA . GLU A 1 106 ? 9.524 -11.256 -13.215 1.00 87.25 106 GLU A CA 1
ATOM 887 C C . GLU A 1 106 ? 10.007 -10.427 -14.419 1.00 87.25 106 GLU A C 1
ATOM 889 O O . GLU A 1 106 ? 10.459 -10.981 -15.420 1.00 87.25 106 GLU A O 1
ATOM 894 N N . ALA A 1 107 ? 9.862 -9.100 -14.372 1.00 85.94 107 ALA A N 1
ATOM 895 C CA . ALA A 1 107 ? 10.338 -8.205 -15.424 1.00 85.94 107 ALA A CA 1
ATOM 896 C C . ALA A 1 107 ? 11.845 -7.908 -15.331 1.00 85.94 107 ALA A C 1
ATOM 898 O O . ALA A 1 107 ? 12.373 -7.288 -16.257 1.00 85.94 107 ALA A O 1
ATOM 899 N N . LEU A 1 108 ? 12.527 -8.327 -14.255 1.00 83.88 108 LEU A N 1
ATOM 900 C CA . LEU A 1 108 ? 13.990 -8.263 -14.169 1.00 83.88 108 LEU A CA 1
ATOM 901 C C . LEU A 1 108 ? 14.631 -9.197 -15.204 1.00 83.88 108 LEU A C 1
ATOM 903 O O . LEU A 1 108 ? 15.568 -8.790 -15.887 1.00 83.88 108 LEU A O 1
ATOM 907 N N . ASP A 1 109 ? 14.061 -10.390 -15.390 1.00 79.19 109 ASP A N 1
ATOM 908 C CA . ASP A 1 109 ? 14.560 -11.394 -16.338 1.00 79.19 109 ASP A CA 1
ATOM 909 C C . ASP A 1 109 ? 14.270 -11.034 -17.809 1.00 79.19 109 ASP A C 1
ATOM 911 O O . ASP A 1 109 ? 15.026 -11.405 -18.709 1.00 79.19 109 ASP A O 1
ATOM 915 N N . ASP A 1 110 ? 13.180 -10.299 -18.075 1.00 77.44 110 ASP A N 1
ATOM 916 C CA . ASP A 1 110 ? 12.804 -9.822 -19.416 1.00 77.44 110 ASP A CA 1
ATOM 917 C C . ASP A 1 110 ? 12.401 -8.329 -19.406 1.00 77.44 110 ASP A C 1
ATOM 919 O O . ASP A 1 110 ? 11.219 -7.978 -19.270 1.00 77.44 110 ASP A O 1
ATOM 923 N N . PRO A 1 111 ? 13.368 -7.415 -19.618 1.00 66.62 111 PRO A N 1
ATOM 924 C CA . PRO A 1 111 ? 13.132 -5.972 -19.598 1.00 66.62 111 PRO A CA 1
ATOM 925 C C . PRO A 1 111 ? 12.175 -5.451 -20.681 1.00 66.62 111 PRO A C 1
ATOM 927 O O . PRO A 1 111 ? 11.658 -4.336 -20.536 1.00 66.62 111 PRO A O 1
ATOM 930 N N . LEU A 1 112 ? 11.932 -6.208 -21.757 1.00 65.12 112 LEU A N 1
ATOM 931 C CA . LEU A 1 112 ? 11.008 -5.845 -22.843 1.00 65.12 112 LEU A CA 1
ATOM 932 C C . LEU A 1 112 ? 9.616 -6.465 -22.65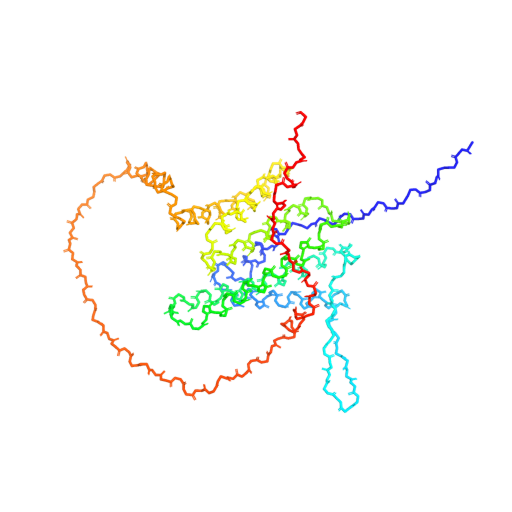5 1.00 65.12 112 LEU A C 1
ATOM 934 O O . LEU A 1 112 ? 8.734 -6.302 -23.505 1.00 65.12 112 LEU A O 1
ATOM 938 N N . SER A 1 113 ? 9.396 -7.150 -21.533 1.00 72.12 113 SER A N 1
ATOM 939 C CA . SER A 1 113 ? 8.159 -7.864 -21.282 1.00 72.12 113 SER A CA 1
ATOM 940 C C . SER A 1 113 ? 6.958 -6.926 -21.176 1.00 72.12 113 SER A C 1
ATOM 942 O O . SER A 1 113 ? 6.961 -5.915 -20.461 1.00 72.12 113 SER A O 1
ATOM 944 N N . ARG A 1 114 ? 5.842 -7.339 -21.794 1.00 79.44 114 ARG A N 1
ATOM 945 C CA . ARG A 1 114 ? 4.520 -6.708 -21.621 1.00 79.44 114 ARG A CA 1
ATOM 946 C C . ARG A 1 114 ? 4.093 -6.662 -20.140 1.00 79.44 114 ARG A C 1
ATOM 948 O O . ARG A 1 114 ? 3.227 -5.866 -19.774 1.00 79.44 114 ARG A O 1
ATOM 955 N N . LYS A 1 115 ? 4.744 -7.448 -19.274 1.00 80.88 115 LYS A N 1
ATOM 956 C CA . LYS A 1 115 ? 4.572 -7.453 -17.816 1.00 80.88 115 LYS A CA 1
ATOM 957 C C . LYS A 1 115 ? 4.814 -6.091 -17.157 1.00 80.88 115 LYS A C 1
ATOM 959 O O . LYS A 1 115 ? 4.127 -5.792 -16.186 1.00 80.88 115 LYS A O 1
ATOM 964 N N . LYS A 1 116 ? 5.644 -5.199 -17.724 1.00 83.56 116 LYS A N 1
ATOM 965 C CA . LYS A 1 116 ? 5.789 -3.812 -17.223 1.00 83.56 116 LYS A CA 1
ATOM 966 C C . LYS A 1 116 ? 4.479 -3.016 -17.266 1.00 83.56 116 LYS A C 1
ATOM 968 O O . LYS A 1 116 ? 4.194 -2.232 -16.361 1.00 83.56 116 LYS A O 1
ATOM 973 N N . PHE A 1 117 ? 3.645 -3.238 -18.285 1.00 86.81 117 PHE A N 1
ATOM 974 C CA . PHE A 1 117 ? 2.313 -2.626 -18.350 1.00 86.81 117 PHE A CA 1
ATOM 975 C C . PHE A 1 117 ? 1.386 -3.212 -17.282 1.00 86.81 117 PHE A C 1
ATOM 977 O O . PHE A 1 117 ? 0.665 -2.463 -16.623 1.00 86.81 117 PHE A O 1
ATOM 984 N N . GLY A 1 118 ? 1.453 -4.532 -17.070 1.00 89.12 118 GLY A N 1
ATOM 985 C CA . GLY A 1 118 ? 0.739 -5.222 -15.994 1.00 89.12 118 GLY A CA 1
ATOM 986 C C . GLY A 1 118 ? 1.115 -4.679 -14.615 1.00 89.12 118 GLY A C 1
ATOM 987 O O . GLY A 1 118 ? 0.234 -4.288 -13.854 1.00 89.12 118 GLY A O 1
ATOM 988 N N . MET A 1 119 ? 2.414 -4.556 -14.336 1.00 91.56 119 MET A N 1
ATOM 989 C CA . MET A 1 119 ? 2.968 -3.965 -13.115 1.00 91.56 119 MET A CA 1
ATOM 990 C C . MET A 1 119 ? 2.402 -2.562 -12.861 1.00 91.56 119 MET A C 1
ATOM 992 O O . MET A 1 119 ? 1.765 -2.330 -11.833 1.00 91.56 119 MET A O 1
ATOM 996 N N . ARG A 1 120 ? 2.556 -1.638 -13.821 1.00 90.94 120 ARG A N 1
ATOM 997 C CA . ARG A 1 120 ? 2.030 -0.264 -13.710 1.00 90.94 120 ARG A CA 1
ATOM 998 C C . ARG A 1 120 ? 0.524 -0.249 -13.480 1.00 90.94 120 ARG A C 1
ATOM 1000 O O . ARG A 1 120 ? 0.026 0.528 -12.669 1.00 90.94 120 ARG A O 1
ATOM 1007 N N . GLN A 1 121 ? -0.216 -1.122 -14.163 1.00 91.81 121 GLN A N 1
ATOM 1008 C CA . GLN A 1 121 ? -1.654 -1.237 -13.960 1.00 91.81 121 GLN A CA 1
ATOM 1009 C C . GLN A 1 121 ? -1.990 -1.685 -12.533 1.00 91.81 121 GLN A C 1
ATOM 1011 O O . GLN A 1 121 ? -2.903 -1.128 -11.926 1.00 91.81 121 GLN A O 1
ATOM 1016 N N . LYS A 1 122 ? -1.257 -2.650 -11.969 1.00 92.81 122 LYS A N 1
ATOM 1017 C CA . LYS A 1 122 ? -1.470 -3.105 -10.589 1.00 92.81 122 LYS A CA 1
ATOM 1018 C C . LYS A 1 122 ? -1.087 -2.031 -9.559 1.00 92.81 122 LYS A C 1
ATOM 1020 O O . LYS A 1 122 ? -1.860 -1.837 -8.623 1.00 92.81 122 LYS A O 1
ATOM 1025 N N . PHE A 1 123 ? -0.033 -1.240 -9.780 1.00 93.94 123 PHE A N 1
ATOM 1026 C CA . PHE A 1 123 ? 0.249 -0.063 -8.939 1.00 93.94 123 PHE A CA 1
ATOM 1027 C C . PHE A 1 123 ? -0.858 0.991 -9.006 1.00 93.94 123 PHE A C 1
ATOM 1029 O O . PHE A 1 123 ? -1.298 1.475 -7.967 1.00 93.94 123 PHE A O 1
ATOM 1036 N N . ARG A 1 124 ? -1.400 1.289 -10.196 1.00 94.44 124 ARG A N 1
ATOM 1037 C CA . ARG A 1 124 ? -2.569 2.182 -10.315 1.00 94.44 124 ARG A CA 1
ATOM 1038 C C . ARG A 1 124 ? -3.763 1.643 -9.539 1.00 94.44 124 ARG A C 1
ATOM 1040 O O . ARG A 1 124 ? -4.524 2.412 -8.962 1.00 94.44 124 ARG A O 1
ATOM 1047 N N . ASN A 1 125 ? -3.949 0.323 -9.5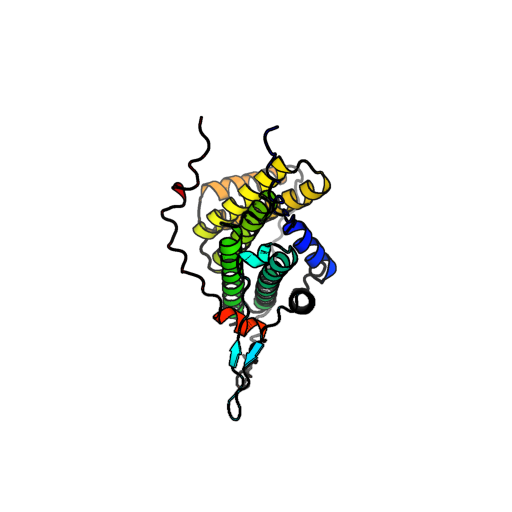13 1.00 92.19 125 ASN A N 1
ATOM 1048 C CA . ASN A 1 125 ? -4.996 -0.293 -8.705 1.00 92.19 125 ASN A CA 1
ATOM 1049 C C . ASN A 1 125 ? -4.751 -0.086 -7.203 1.00 92.19 125 ASN A C 1
ATOM 1051 O O . ASN A 1 125 ? -5.696 0.280 -6.509 1.00 92.19 125 ASN A O 1
ATOM 1055 N N . ALA A 1 126 ? -3.517 -0.262 -6.725 1.00 95.00 126 ALA A N 1
ATOM 1056 C CA . ALA A 1 126 ? -3.153 -0.002 -5.332 1.00 95.00 126 ALA A CA 1
ATOM 1057 C C . ALA A 1 126 ? -3.386 1.472 -4.951 1.00 95.00 126 ALA A C 1
ATOM 1059 O O . ALA A 1 126 ? -4.018 1.750 -3.936 1.00 95.00 126 ALA A O 1
ATOM 1060 N N . ALA A 1 127 ? -2.982 2.412 -5.811 1.00 94.25 127 ALA A N 1
ATOM 1061 C CA . ALA A 1 127 ? -3.183 3.843 -5.591 1.00 94.25 127 ALA A CA 1
ATOM 1062 C C . ALA A 1 127 ? -4.669 4.238 -5.521 1.00 94.25 127 ALA A C 1
ATOM 1064 O O . ALA A 1 127 ? -5.038 5.057 -4.682 1.00 94.25 127 ALA A O 1
ATOM 1065 N N . LYS A 1 128 ? -5.546 3.624 -6.333 1.00 93.81 128 LYS A N 1
ATOM 1066 C CA . LYS A 1 128 ? -7.004 3.840 -6.235 1.00 93.81 128 LYS A CA 1
ATOM 1067 C C . LYS A 1 128 ? -7.560 3.422 -4.874 1.00 93.81 128 LYS A C 1
ATOM 1069 O O . LYS A 1 128 ? -8.330 4.162 -4.273 1.00 93.81 128 LYS A O 1
ATOM 1074 N N . TRP A 1 129 ? -7.155 2.257 -4.372 1.00 93.75 129 TRP A N 1
ATOM 1075 C CA . TRP A 1 129 ? -7.557 1.811 -3.036 1.00 93.75 129 TRP A CA 1
ATOM 1076 C C . TRP A 1 129 ? -6.977 2.700 -1.930 1.00 93.75 129 TRP A C 1
ATOM 1078 O O . TRP A 1 129 ? -7.669 2.989 -0.960 1.00 93.75 129 TRP A O 1
ATOM 1088 N N . ALA A 1 130 ? -5.750 3.197 -2.097 1.00 94.25 130 ALA A N 1
ATOM 1089 C CA . ALA A 1 130 ? -5.140 4.144 -1.169 1.00 94.25 130 ALA A CA 1
ATOM 1090 C C . ALA A 1 130 ? -5.892 5.492 -1.140 1.00 94.25 130 ALA A C 1
ATOM 1092 O O . ALA A 1 130 ? -6.140 6.045 -0.072 1.00 94.25 130 ALA A O 1
ATOM 1093 N N . GLN A 1 131 ? -6.335 5.998 -2.295 1.00 93.06 131 GLN A N 1
ATOM 1094 C CA . GLN A 1 131 ? -7.193 7.189 -2.373 1.00 93.06 131 GLN A CA 1
ATOM 1095 C C . GLN A 1 131 ? -8.557 6.957 -1.715 1.00 93.06 131 GLN A C 1
ATOM 1097 O O . GLN A 1 131 ? -9.039 7.824 -0.988 1.00 93.06 131 GLN A O 1
ATOM 1102 N N . PHE A 1 132 ? -9.151 5.780 -1.922 1.00 92.12 132 PHE A N 1
ATOM 1103 C CA . PHE A 1 132 ? -10.393 5.388 -1.259 1.00 92.12 132 PHE A CA 1
ATOM 1104 C C . PHE A 1 132 ? -10.236 5.351 0.271 1.00 92.12 132 PHE A C 1
ATOM 1106 O O . PHE A 1 132 ? -11.053 5.930 0.983 1.00 92.12 132 PHE A O 1
ATOM 1113 N N . LEU A 1 133 ? -9.141 4.770 0.775 1.00 91.94 133 LEU A N 1
ATOM 1114 C CA . LEU A 1 133 ? -8.799 4.795 2.201 1.00 91.94 133 LEU A CA 1
ATOM 1115 C C . LEU A 1 133 ? -8.637 6.232 2.719 1.00 91.94 133 LEU A C 1
ATOM 1117 O O . LEU A 1 133 ? -9.120 6.556 3.798 1.00 91.94 133 LEU A O 1
ATOM 1121 N N . CYS A 1 134 ? -8.007 7.111 1.937 1.00 91.75 134 CYS A N 1
ATOM 1122 C CA . CYS A 1 134 ? -7.857 8.522 2.285 1.00 91.75 134 CYS A CA 1
ATOM 1123 C C . CYS A 1 134 ? -9.216 9.212 2.462 1.00 91.75 134 CYS A C 1
ATOM 1125 O O . CYS A 1 134 ? -9.423 9.900 3.457 1.00 91.75 134 CYS A O 1
ATOM 1127 N N . GLY A 1 135 ? -10.146 9.003 1.522 1.00 89.94 135 GLY A N 1
ATOM 1128 C CA . GLY A 1 135 ? -11.501 9.557 1.590 1.00 89.94 135 GLY A CA 1
ATOM 1129 C C . GLY A 1 135 ? -12.264 9.099 2.832 1.00 89.94 135 GLY A C 1
ATOM 1130 O O . GLY A 1 135 ? -12.909 9.910 3.479 1.00 89.94 135 GLY A O 1
ATOM 1131 N N . LEU A 1 136 ? -12.112 7.831 3.220 1.00 87.56 136 LEU A N 1
ATOM 1132 C CA . LEU A 1 136 ? -12.730 7.300 4.437 1.00 87.56 136 LEU A CA 1
ATOM 1133 C C . LEU A 1 136 ? -12.107 7.845 5.725 1.00 87.56 136 LEU A C 1
ATOM 1135 O O . LEU A 1 136 ? -12.761 7.861 6.752 1.00 87.56 136 LEU A O 1
ATOM 1139 N N . ILE A 1 137 ? -10.837 8.240 5.726 1.00 88.56 137 ILE A N 1
ATOM 1140 C CA . ILE A 1 137 ? -10.141 8.633 6.961 1.00 88.56 137 ILE A CA 1
ATOM 1141 C C . ILE A 1 137 ? -10.225 10.142 7.221 1.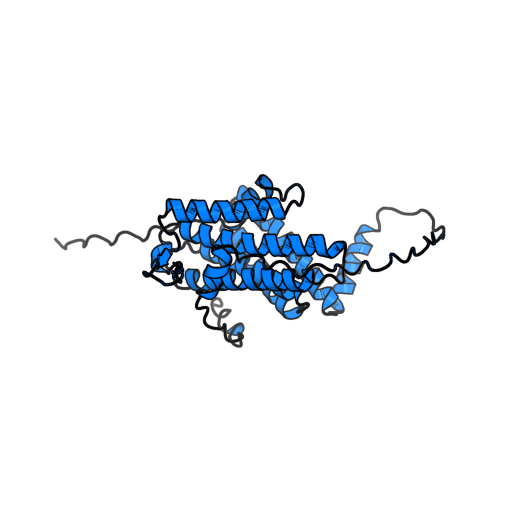00 88.56 137 ILE A C 1
ATOM 1143 O O . ILE A 1 137 ? -10.160 10.561 8.376 1.00 88.56 137 ILE A O 1
ATOM 1147 N N . LYS A 1 138 ? -10.358 10.961 6.168 1.00 84.44 138 LYS A N 1
ATOM 1148 C CA . LYS A 1 138 ? -10.351 12.431 6.271 1.00 84.44 138 LYS A CA 1
ATOM 1149 C C . LYS A 1 138 ? -11.454 12.979 7.176 1.00 84.44 138 LYS A C 1
ATOM 1151 O O . LYS A 1 138 ? -11.130 13.757 8.067 1.00 84.44 138 LYS A O 1
ATOM 1156 N N . ASP A 1 139 ? -12.687 12.524 6.978 1.00 80.56 139 ASP A N 1
ATOM 1157 C CA . ASP A 1 139 ? -13.877 13.135 7.589 1.00 80.56 139 ASP A CA 1
ATOM 1158 C C . ASP A 1 139 ? -14.428 12.317 8.772 1.00 80.56 139 ASP A C 1
ATOM 1160 O O . ASP A 1 139 ? -15.476 12.633 9.323 1.00 80.56 139 ASP A O 1
ATOM 1164 N N . ASN A 1 140 ? -13.733 11.246 9.173 1.00 83.00 140 ASN A N 1
ATOM 1165 C CA . ASN A 1 140 ? -14.236 10.311 10.176 1.00 83.00 140 ASN A CA 1
ATOM 1166 C C . ASN A 1 140 ? -13.710 10.605 11.579 1.00 83.00 140 ASN A C 1
ATOM 1168 O O . ASN A 1 140 ? -12.516 10.482 11.843 1.00 83.00 140 ASN A O 1
ATOM 1172 N N . GLU A 1 141 ? -14.610 10.885 12.514 1.00 82.44 141 GLU A N 1
ATOM 1173 C CA . GLU A 1 141 ? -14.293 11.098 13.935 1.00 82.44 141 GLU A CA 1
ATOM 1174 C C . GLU A 1 141 ? -14.048 9.787 14.702 1.00 82.44 141 GLU A C 1
ATOM 1176 O O . GLU A 1 141 ? -13.360 9.782 15.715 1.00 82.44 141 GLU A O 1
ATOM 1181 N N . LEU A 1 142 ? -14.524 8.654 14.172 1.00 82.12 142 LEU A N 1
ATOM 1182 C CA . LEU A 1 142 ? -14.397 7.322 14.789 1.00 82.12 142 LEU A CA 1
ATOM 1183 C C . LEU A 1 142 ? -12.965 6.749 14.760 1.00 82.12 142 LEU A C 1
ATOM 1185 O O . LEU A 1 142 ? -12.677 5.732 15.393 1.00 82.12 142 LEU A O 1
ATOM 1189 N N . VAL A 1 143 ? -12.070 7.358 13.980 1.00 84.00 143 VAL A N 1
ATOM 1190 C CA . VAL A 1 143 ? -10.689 6.891 13.807 1.00 84.00 143 VAL A CA 1
ATOM 1191 C C . VAL A 1 143 ? -9.754 7.734 14.660 1.00 84.00 143 VAL A C 1
ATOM 1193 O O . VAL A 1 143 ? -9.766 8.962 14.579 1.00 84.00 143 VAL A O 1
ATOM 1196 N N . GLU A 1 144 ? -8.896 7.062 15.422 1.00 88.06 144 GLU A N 1
ATOM 1197 C CA . GLU A 1 144 ? -7.852 7.699 16.219 1.00 88.06 144 GLU A CA 1
ATOM 1198 C C . GLU A 1 144 ? -6.889 8.519 15.347 1.00 88.06 144 GLU A C 1
ATOM 1200 O O . GLU A 1 144 ? -6.474 8.075 14.275 1.00 88.06 144 GLU A O 1
ATOM 1205 N N . GLU A 1 145 ? -6.480 9.700 15.817 1.00 87.44 145 GLU A N 1
ATOM 1206 C CA . GLU A 1 145 ? -5.608 10.615 15.067 1.00 87.44 145 GLU A CA 1
ATOM 1207 C C . GLU A 1 145 ? -4.272 9.985 14.650 1.00 87.44 145 GLU A C 1
ATOM 1209 O O . GLU A 1 145 ? -3.830 10.182 13.515 1.00 87.44 145 GLU A O 1
ATOM 1214 N N . VAL A 1 146 ? -3.678 9.161 15.518 1.00 88.56 146 VAL A N 1
ATOM 1215 C CA . VAL A 1 146 ? -2.446 8.406 15.235 1.00 88.56 146 VAL A CA 1
ATOM 1216 C C . VAL A 1 146 ? -2.652 7.465 14.046 1.00 88.56 146 VAL A C 1
ATOM 1218 O O . VAL A 1 146 ? -1.891 7.491 13.078 1.00 88.56 146 VAL A O 1
ATOM 1221 N N . THR A 1 147 ? -3.754 6.710 14.055 1.00 90.06 147 THR A N 1
ATOM 1222 C CA . THR A 1 147 ? -4.136 5.817 12.951 1.00 90.06 147 THR A CA 1
ATOM 1223 C C . THR A 1 147 ? -4.385 6.609 11.659 1.00 90.06 147 THR A C 1
ATOM 1225 O O . THR A 1 147 ? -4.002 6.164 10.572 1.00 90.06 147 THR A O 1
ATOM 1228 N N . LYS A 1 148 ? -4.977 7.814 11.742 1.00 91.81 148 LYS A N 1
ATOM 1229 C CA . LYS A 1 148 ? -5.152 8.697 10.573 1.00 91.81 148 LYS A CA 1
ATOM 1230 C C . LYS A 1 148 ? -3.808 9.117 9.983 1.00 91.81 148 LYS A C 1
ATOM 1232 O O . LYS A 1 148 ? -3.656 9.125 8.758 1.00 91.81 148 LYS A O 1
ATOM 1237 N N . LEU A 1 149 ? -2.849 9.480 10.831 1.00 92.19 149 LEU A N 1
ATOM 1238 C CA . LEU A 1 149 ? -1.519 9.910 10.411 1.00 92.19 149 LEU A CA 1
ATOM 1239 C C . LEU A 1 149 ? -0.722 8.750 9.795 1.00 92.19 149 LEU A C 1
ATOM 1241 O O . LEU A 1 149 ? -0.152 8.916 8.716 1.00 92.19 149 LEU A O 1
ATOM 1245 N N . GLU A 1 150 ? -0.776 7.556 10.392 1.00 92.12 150 GLU A N 1
ATOM 1246 C CA . GLU A 1 150 ? -0.190 6.333 9.826 1.00 92.12 150 GLU A CA 1
ATOM 1247 C C . GLU A 1 150 ? -0.770 5.987 8.458 1.00 92.12 150 GLU A C 1
ATOM 1249 O O . GLU A 1 150 ? -0.033 5.680 7.515 1.00 92.12 150 GLU A O 1
ATOM 1254 N N . ALA A 1 151 ? -2.094 6.061 8.327 1.00 93.69 151 ALA A N 1
ATOM 1255 C CA . ALA A 1 151 ? -2.751 5.777 7.065 1.00 93.69 151 ALA A CA 1
ATOM 1256 C C . ALA A 1 151 ? -2.323 6.770 5.985 1.00 93.69 151 ALA A C 1
ATOM 1258 O O . ALA A 1 151 ? -2.024 6.355 4.868 1.00 93.69 151 ALA A O 1
ATOM 1259 N N . ARG A 1 152 ? -2.234 8.068 6.310 1.00 93.31 152 ARG A N 1
ATOM 1260 C CA . ARG A 1 152 ? -1.723 9.096 5.389 1.00 93.31 152 ARG A CA 1
ATOM 1261 C C . ARG A 1 152 ? -0.290 8.788 4.955 1.00 93.31 152 ARG A C 1
ATOM 1263 O O . ARG A 1 152 ? -0.019 8.801 3.756 1.00 93.31 152 ARG A O 1
ATOM 1270 N N . ALA A 1 153 ? 0.587 8.435 5.895 1.00 94.75 153 ALA A N 1
ATOM 1271 C CA . ALA A 1 153 ? 1.973 8.079 5.598 1.00 94.75 153 ALA A CA 1
ATOM 1272 C C . ALA A 1 153 ? 2.064 6.887 4.628 1.00 94.75 153 ALA A C 1
ATOM 1274 O O . ALA A 1 153 ? 2.816 6.928 3.648 1.00 94.75 153 ALA A O 1
ATOM 1275 N N . TYR A 1 154 ? 1.249 5.855 4.859 1.00 95.50 154 TYR A N 1
ATOM 1276 C CA . TYR A 1 154 ? 1.171 4.671 4.006 1.00 95.50 154 TYR A CA 1
ATOM 1277 C C . TYR A 1 154 ? 0.566 4.972 2.623 1.00 95.50 154 TYR A C 1
ATOM 1279 O O . TYR A 1 154 ? 1.077 4.507 1.605 1.00 95.50 154 TYR A O 1
ATOM 1287 N N . ILE A 1 155 ? -0.484 5.793 2.554 1.00 95.69 155 ILE A N 1
ATOM 1288 C CA . ILE A 1 155 ? -1.118 6.204 1.293 1.00 95.69 155 ILE A CA 1
ATOM 1289 C C . ILE A 1 155 ? -0.119 6.963 0.416 1.00 95.69 155 ILE A C 1
ATOM 1291 O O . ILE A 1 155 ? 0.032 6.621 -0.759 1.00 95.69 155 ILE A O 1
ATOM 1295 N N . SER A 1 156 ? 0.601 7.933 0.986 1.00 95.75 156 SER A N 1
ATOM 1296 C CA . SER A 1 156 ? 1.644 8.681 0.278 1.00 95.75 156 SER A CA 1
ATOM 1297 C C . SER A 1 156 ? 2.788 7.774 -0.181 1.00 95.75 156 SER A C 1
ATOM 1299 O O . SER A 1 156 ? 3.268 7.922 -1.301 1.00 95.75 156 SER A O 1
ATOM 1301 N N . PHE A 1 157 ? 3.171 6.763 0.607 1.00 96.06 157 PHE A N 1
ATOM 1302 C CA . PHE A 1 157 ? 4.156 5.763 0.180 1.00 96.06 157 PHE A CA 1
ATOM 1303 C C . PHE A 1 157 ? 3.697 4.962 -1.053 1.00 96.06 157 PHE A C 1
ATOM 1305 O O . PHE A 1 157 ? 4.470 4.766 -1.994 1.00 96.06 157 PHE A O 1
ATOM 1312 N N . ILE A 1 158 ? 2.438 4.510 -1.081 1.00 96.31 158 ILE A N 1
ATOM 1313 C CA . ILE A 1 158 ? 1.881 3.753 -2.215 1.00 96.31 158 ILE A CA 1
ATOM 1314 C C . ILE A 1 158 ? 1.729 4.637 -3.460 1.00 96.31 158 ILE A C 1
ATOM 1316 O O . ILE A 1 158 ? 2.002 4.177 -4.570 1.00 96.31 158 ILE A O 1
ATOM 1320 N N . GLN A 1 159 ? 1.334 5.900 -3.290 1.00 95.69 159 GLN A N 1
ATOM 1321 C CA . GLN A 1 159 ? 1.260 6.871 -4.386 1.00 95.69 159 GLN A CA 1
ATOM 1322 C C . GLN A 1 159 ? 2.650 7.192 -4.947 1.00 95.69 159 GLN A C 1
ATOM 1324 O O . GLN A 1 159 ? 2.849 7.086 -6.154 1.00 95.69 159 GLN A O 1
ATOM 1329 N N . GLY A 1 160 ? 3.635 7.466 -4.087 1.00 94.94 160 GLY A N 1
ATOM 1330 C CA . GLY A 1 160 ? 5.025 7.670 -4.506 1.00 94.94 160 GLY A CA 1
ATOM 1331 C C . GLY A 1 160 ? 5.605 6.451 -5.227 1.00 94.94 160 GLY A C 1
ATOM 1332 O O . GLY A 1 160 ? 6.276 6.595 -6.244 1.00 94.94 160 GLY A O 1
ATOM 1333 N N . SER 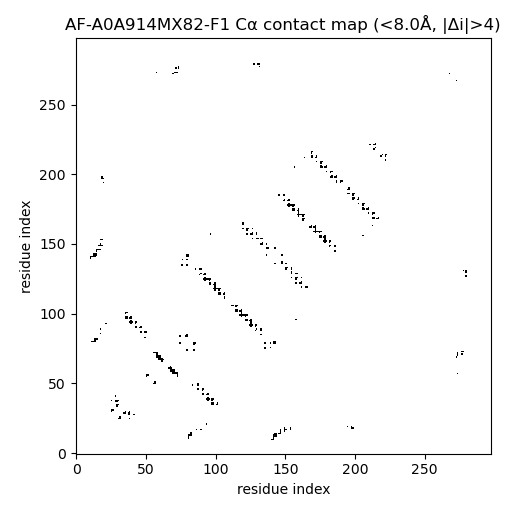A 1 161 ? 5.265 5.238 -4.776 1.00 94.19 161 SER A N 1
ATOM 1334 C CA . SER A 1 161 ? 5.669 3.993 -5.447 1.00 94.19 161 SER A CA 1
ATOM 1335 C C . SER A 1 161 ? 5.099 3.874 -6.863 1.00 94.19 161 SER A C 1
ATOM 1337 O O . SER A 1 161 ? 5.780 3.374 -7.750 1.00 94.19 161 SER A O 1
ATOM 1339 N N . LEU A 1 162 ? 3.867 4.335 -7.106 1.00 95.25 162 LEU A N 1
ATOM 1340 C CA . LEU A 1 162 ? 3.306 4.381 -8.458 1.00 95.25 162 LEU A CA 1
ATOM 1341 C C . LEU A 1 162 ? 4.068 5.381 -9.338 1.00 95.25 162 LEU A C 1
ATOM 1343 O O . LEU A 1 162 ? 4.457 5.021 -10.448 1.00 95.25 162 LEU A O 1
ATOM 1347 N N . GLU A 1 163 ? 4.276 6.607 -8.854 1.00 94.44 163 GLU A N 1
ATOM 1348 C CA . GLU A 1 163 ? 4.929 7.666 -9.636 1.00 94.44 163 GLU A CA 1
ATOM 1349 C C . GLU A 1 163 ? 6.389 7.332 -9.965 1.00 94.44 163 GLU A C 1
ATOM 1351 O O . GLU A 1 163 ? 6.845 7.568 -11.087 1.00 94.44 163 GLU A O 1
ATOM 1356 N N . LEU A 1 164 ? 7.088 6.666 -9.041 1.00 92.31 164 LEU A N 1
ATOM 1357 C CA . LEU A 1 164 ? 8.426 6.118 -9.264 1.00 92.31 164 LEU A CA 1
ATOM 1358 C C . LEU A 1 164 ? 8.455 5.185 -10.489 1.00 92.31 164 LEU A C 1
ATOM 1360 O O . LEU A 1 164 ? 9.295 5.326 -11.375 1.00 92.31 164 LEU A O 1
ATOM 1364 N N . GLU A 1 165 ? 7.494 4.265 -10.597 1.00 91.06 165 GLU A N 1
ATOM 1365 C CA . GLU A 1 165 ? 7.410 3.305 -11.711 1.00 91.06 165 GLU A CA 1
ATOM 1366 C C . GLU A 1 165 ? 6.935 3.937 -13.035 1.00 91.06 165 GLU A C 1
ATOM 1368 O O . GLU A 1 165 ? 7.156 3.397 -14.136 1.00 91.06 165 GLU A O 1
ATOM 1373 N N . LEU A 1 166 ? 6.268 5.090 -12.943 1.00 91.12 166 LEU A N 1
ATOM 1374 C CA . LEU A 1 166 ? 5.930 5.943 -14.081 1.00 91.12 166 LEU A CA 1
ATOM 1375 C C . LEU A 1 166 ? 7.101 6.832 -14.521 1.00 91.12 166 LEU A C 1
ATOM 1377 O O . LEU A 1 166 ? 7.033 7.365 -15.626 1.00 91.12 166 LEU A O 1
ATOM 1381 N N . ARG A 1 167 ? 8.192 6.886 -13.741 1.00 90.25 167 ARG A N 1
ATOM 1382 C CA . ARG A 1 167 ? 9.355 7.775 -13.926 1.00 90.25 167 ARG A CA 1
ATOM 1383 C C . ARG A 1 167 ? 9.021 9.260 -13.750 1.00 90.25 167 ARG A C 1
ATOM 1385 O O . ARG A 1 167 ? 9.721 10.124 -14.270 1.00 90.25 167 ARG A O 1
ATOM 1392 N N . ASN A 1 168 ? 7.969 9.559 -12.993 1.00 92.38 168 ASN A N 1
ATOM 1393 C CA . ASN A 1 168 ? 7.614 10.917 -12.596 1.00 92.38 168 ASN A CA 1
ATOM 1394 C C . ASN A 1 168 ? 8.371 11.274 -11.311 1.00 92.38 168 ASN A C 1
ATOM 1396 O O . ASN A 1 168 ? 7.812 11.285 -10.217 1.00 92.38 168 ASN A O 1
ATOM 1400 N N . TRP A 1 169 ? 9.674 11.527 -11.434 1.00 92.19 169 TRP A N 1
ATOM 1401 C CA . TRP A 1 169 ? 10.581 11.638 -10.286 1.00 92.19 169 TRP A CA 1
ATOM 1402 C C . TRP A 1 169 ? 10.236 12.776 -9.314 1.00 92.19 169 TRP A C 1
ATOM 1404 O O . TRP A 1 169 ? 10.357 12.598 -8.103 1.00 92.19 169 TRP A O 1
ATOM 1414 N N . LYS A 1 170 ? 9.758 13.918 -9.828 1.00 91.25 170 LYS A N 1
ATOM 1415 C CA . LYS A 1 170 ? 9.372 15.085 -9.015 1.00 91.25 170 LYS A CA 1
ATOM 1416 C C . LYS A 1 170 ? 8.167 14.780 -8.124 1.00 91.25 170 LYS A C 1
ATOM 1418 O O . LYS A 1 170 ? 8.251 14.909 -6.907 1.00 91.25 170 LYS A O 1
ATOM 1423 N N . GLU A 1 171 ? 7.084 14.291 -8.727 1.00 92.56 171 GLU A N 1
ATOM 1424 C CA . GLU A 1 171 ? 5.862 13.914 -8.004 1.00 92.56 171 GLU A CA 1
ATOM 1425 C C . GLU A 1 171 ? 6.130 12.749 -7.036 1.00 92.56 171 GLU A C 1
ATOM 1427 O O . GLU A 1 171 ? 5.657 12.756 -5.899 1.00 92.56 171 GLU A O 1
ATOM 1432 N N . ALA A 1 172 ? 6.956 11.776 -7.440 1.00 93.94 172 ALA A N 1
ATOM 1433 C CA . ALA A 1 172 ? 7.383 10.689 -6.563 1.00 93.94 172 ALA A CA 1
ATOM 1434 C C . ALA A 1 172 ? 8.135 11.216 -5.329 1.00 93.94 172 ALA A C 1
ATOM 1436 O O . ALA A 1 172 ? 7.845 10.797 -4.206 1.00 93.94 172 ALA A O 1
ATOM 1437 N N . ALA A 1 173 ? 9.064 12.160 -5.516 1.00 92.81 173 ALA A N 1
ATOM 1438 C CA . ALA A 1 173 ? 9.825 12.754 -4.424 1.00 92.81 173 ALA A CA 1
ATOM 1439 C C . ALA A 1 173 ? 8.935 13.539 -3.450 1.00 92.81 173 ALA A C 1
ATOM 1441 O O . ALA A 1 173 ? 9.113 13.426 -2.238 1.00 92.81 173 ALA A O 1
ATOM 1442 N N . GLU A 1 174 ? 7.950 14.288 -3.947 1.00 94.25 174 GLU A N 1
ATOM 1443 C CA . GLU A 1 174 ? 6.975 14.987 -3.101 1.00 94.25 174 GLU A CA 1
ATOM 1444 C C . GLU A 1 174 ? 6.181 14.008 -2.228 1.00 94.25 174 GLU A C 1
ATOM 1446 O O . GLU A 1 174 ? 6.089 14.190 -1.010 1.00 94.25 174 GLU A O 1
ATOM 1451 N N . GLN A 1 175 ? 5.676 12.920 -2.819 1.00 95.06 175 GLN A N 1
ATOM 1452 C CA . GLN A 1 175 ? 4.900 11.910 -2.095 1.00 95.06 175 GLN A CA 1
ATOM 1453 C C . GLN A 1 175 ? 5.743 11.135 -1.077 1.00 95.06 175 GLN A C 1
ATOM 1455 O O . GLN A 1 175 ? 5.312 10.917 0.059 1.00 95.06 175 GLN A O 1
ATOM 1460 N N . PHE A 1 176 ? 6.968 10.746 -1.433 1.00 95.06 176 PHE A N 1
ATOM 1461 C CA . PHE A 1 176 ? 7.872 10.100 -0.484 1.00 95.06 176 PHE A CA 1
ATOM 1462 C C . PHE A 1 176 ? 8.295 11.049 0.641 1.00 95.06 176 PHE A C 1
ATOM 1464 O O . PHE A 1 176 ? 8.400 10.620 1.790 1.00 95.06 176 PHE A O 1
ATOM 1471 N N . ASN A 1 177 ? 8.471 12.342 0.361 1.00 94.44 177 ASN A N 1
ATOM 1472 C CA . ASN A 1 177 ? 8.775 13.323 1.395 1.00 94.44 177 ASN A CA 1
ATOM 1473 C C . ASN A 1 177 ? 7.591 13.494 2.359 1.00 94.44 177 ASN A C 1
ATOM 1475 O O . ASN A 1 177 ? 7.795 13.482 3.571 1.00 94.44 177 ASN A O 1
ATOM 1479 N N . ALA A 1 178 ? 6.359 13.556 1.843 1.00 94.44 178 ALA A N 1
ATOM 1480 C CA . ALA A 1 178 ? 5.150 13.585 2.665 1.00 94.44 178 ALA A CA 1
ATOM 1481 C C . ALA A 1 178 ? 5.027 12.337 3.560 1.00 94.44 178 ALA A C 1
ATOM 1483 O O . ALA A 1 178 ? 4.749 12.454 4.753 1.00 94.44 178 ALA A O 1
ATOM 1484 N N . SER A 1 179 ? 5.309 11.148 3.013 1.00 94.62 179 SER A N 1
ATOM 1485 C CA . SER A 1 179 ? 5.340 9.893 3.778 1.00 94.62 179 SER A CA 1
ATOM 1486 C C . SER A 1 179 ? 6.388 9.925 4.897 1.00 94.62 179 SER A C 1
ATOM 1488 O O . SER A 1 179 ? 6.081 9.587 6.040 1.00 94.62 179 SER A O 1
ATOM 1490 N N . ARG A 1 180 ? 7.607 10.396 4.596 1.00 94.12 180 ARG A N 1
ATOM 1491 C CA . ARG A 1 180 ? 8.693 10.537 5.575 1.00 94.12 180 ARG A CA 1
ATOM 1492 C C . ARG A 1 180 ? 8.309 11.484 6.711 1.00 94.12 180 ARG A C 1
ATOM 1494 O O . ARG A 1 180 ? 8.448 11.093 7.860 1.00 94.12 180 ARG A O 1
ATOM 1501 N N . ILE A 1 181 ? 7.808 12.682 6.396 1.00 93.50 181 ILE A N 1
ATOM 1502 C CA . ILE A 1 181 ? 7.409 13.687 7.399 1.00 93.50 181 ILE A CA 1
ATOM 1503 C C . ILE A 1 181 ? 6.323 13.129 8.330 1.00 93.50 181 ILE A C 1
ATOM 1505 O O . ILE A 1 181 ? 6.362 13.342 9.539 1.00 93.50 181 ILE A O 1
ATOM 1509 N N . ALA A 1 182 ? 5.363 12.381 7.782 1.00 92.94 182 ALA A N 1
ATOM 1510 C CA . ALA A 1 182 ? 4.318 11.761 8.587 1.00 92.94 182 ALA A CA 1
ATOM 1511 C C . ALA A 1 182 ? 4.873 10.665 9.518 1.00 92.94 182 ALA A C 1
ATOM 1513 O O . ALA A 1 182 ? 4.508 10.628 10.690 1.00 92.94 182 ALA A O 1
ATOM 1514 N N . TYR A 1 183 ? 5.785 9.809 9.041 1.00 92.25 183 TYR A N 1
ATOM 1515 C CA . TYR A 1 183 ? 6.420 8.795 9.891 1.00 92.25 183 TYR A CA 1
ATOM 1516 C C . TYR A 1 183 ? 7.374 9.383 10.938 1.00 92.25 183 TYR A C 1
ATOM 1518 O O . TYR A 1 183 ? 7.449 8.846 12.041 1.00 92.25 183 TYR A O 1
ATOM 1526 N N . THR A 1 184 ? 8.066 10.489 10.648 1.00 91.31 184 THR A N 1
ATOM 1527 C CA . THR A 1 184 ? 8.882 11.187 11.656 1.00 91.31 184 THR A CA 1
ATOM 1528 C C . THR A 1 184 ? 8.011 11.842 12.723 1.00 91.31 184 THR A C 1
ATOM 1530 O O . THR A 1 184 ? 8.310 11.714 13.903 1.00 91.31 184 THR A O 1
ATOM 1533 N N . ALA A 1 185 ? 6.883 12.448 12.339 1.00 91.00 185 ALA A N 1
ATOM 1534 C CA . ALA A 1 185 ? 5.928 12.993 13.303 1.00 91.00 185 ALA A CA 1
ATOM 1535 C C . ALA A 1 185 ? 5.327 11.897 14.205 1.00 91.00 185 ALA A C 1
ATOM 1537 O O . ALA A 1 185 ? 5.164 12.104 15.403 1.00 91.00 185 ALA A O 1
ATOM 1538 N N . LEU A 1 186 ? 5.042 10.710 13.655 1.00 88.81 186 LEU A N 1
ATOM 1539 C CA . LEU A 1 186 ? 4.593 9.554 14.444 1.00 88.81 186 LEU A CA 1
ATOM 1540 C C . LEU A 1 186 ? 5.659 9.068 15.426 1.00 88.81 186 LEU A C 1
ATOM 1542 O O . LEU A 1 186 ? 5.340 8.737 16.565 1.00 88.81 186 LEU A O 1
ATOM 1546 N N . PHE A 1 187 ? 6.917 9.036 14.990 1.00 86.12 187 PHE A N 1
ATOM 1547 C CA . PHE A 1 187 ? 8.045 8.671 15.841 1.00 86.12 187 PHE A CA 1
ATOM 1548 C C . PHE A 1 187 ? 8.173 9.613 17.049 1.00 86.12 187 PHE A C 1
ATOM 1550 O O . PHE A 1 187 ? 8.349 9.135 18.166 1.00 86.12 187 PHE A O 1
ATOM 1557 N N . GLU A 1 188 ? 8.020 10.923 16.842 1.00 85.62 188 GLU A N 1
ATOM 1558 C CA . GLU A 1 188 ? 8.070 11.933 17.912 1.00 85.62 188 GLU A CA 1
ATOM 1559 C C . GLU A 1 188 ? 6.886 11.834 18.889 1.00 85.62 188 GLU A C 1
ATOM 1561 O O . GLU A 1 188 ? 7.032 12.134 20.071 1.00 85.62 188 GLU A O 1
ATOM 1566 N N . GLN A 1 189 ? 5.711 11.415 18.410 1.00 83.56 189 GLN A N 1
ATOM 1567 C CA . GLN A 1 189 ? 4.491 11.350 19.221 1.00 83.56 189 GLN A CA 1
ATOM 1568 C C . GLN A 1 189 ? 4.383 10.082 20.075 1.00 83.56 189 GLN A C 1
ATOM 1570 O O . GLN A 1 189 ? 3.876 10.154 21.192 1.00 83.56 189 GLN A O 1
ATOM 1575 N N . LEU A 1 190 ? 4.811 8.921 19.563 1.00 78.12 190 LEU A N 1
ATOM 1576 C CA . LEU A 1 190 ? 4.529 7.639 20.217 1.00 78.12 190 LEU A CA 1
ATOM 1577 C C . LEU A 1 190 ? 5.494 7.270 21.352 1.00 78.12 190 LEU A C 1
ATOM 1579 O O . LEU A 1 190 ? 5.081 6.500 22.208 1.00 78.12 190 LEU A O 1
ATOM 1583 N N . ASN A 1 191 ? 6.735 7.779 21.392 1.00 70.81 191 ASN A N 1
ATOM 1584 C CA . ASN A 1 191 ? 7.746 7.527 22.448 1.00 70.81 191 ASN A CA 1
ATOM 1585 C C . ASN A 1 191 ? 7.878 6.063 22.952 1.00 70.81 191 ASN A C 1
ATOM 1587 O O . ASN A 1 191 ? 8.443 5.812 24.016 1.00 70.81 191 ASN A O 1
ATOM 1591 N N . GLU A 1 192 ? 7.398 5.078 22.188 1.00 79.25 192 GLU A N 1
ATOM 1592 C CA . GLU A 1 192 ? 7.381 3.668 22.563 1.00 79.25 192 GLU A CA 1
ATOM 1593 C C . GLU A 1 192 ? 8.479 2.913 21.791 1.00 79.25 192 GLU A C 1
ATOM 1595 O O . GLU A 1 192 ? 8.508 2.943 20.551 1.00 79.25 192 GLU A O 1
ATOM 1600 N N . PRO A 1 193 ? 9.394 2.208 22.485 1.00 74.69 193 PRO A N 1
ATOM 1601 C CA . PRO A 1 193 ? 10.604 1.663 21.869 1.00 74.69 193 PRO A CA 1
ATOM 1602 C C . PRO A 1 193 ? 10.319 0.576 20.822 1.00 74.69 193 PRO A C 1
ATOM 1604 O O . PRO A 1 193 ? 11.034 0.484 19.827 1.00 74.69 193 PRO A O 1
ATOM 1607 N N . SER A 1 194 ? 9.255 -0.216 20.986 1.00 76.75 194 SER A N 1
ATOM 1608 C CA . SER A 1 194 ? 8.919 -1.301 20.051 1.00 76.75 194 SER A CA 1
ATOM 1609 C C . SER A 1 194 ? 8.426 -0.807 18.686 1.00 76.75 194 SER A C 1
ATOM 1611 O O . SER A 1 194 ? 8.674 -1.453 17.667 1.00 76.75 194 SER A O 1
ATOM 1613 N N . PHE A 1 195 ? 7.742 0.338 18.639 1.00 79.00 195 PHE A N 1
ATOM 1614 C CA . PHE A 1 195 ? 7.263 0.938 17.390 1.00 79.00 195 PHE A CA 1
ATOM 1615 C C . PHE A 1 195 ? 8.306 1.852 16.744 1.00 79.00 195 PHE A C 1
ATOM 1617 O O . PHE A 1 195 ? 8.382 1.943 15.516 1.00 79.00 195 PHE A O 1
ATOM 1624 N N . SER A 1 196 ? 9.147 2.467 17.574 1.00 80.19 196 SER A N 1
ATOM 1625 C CA . SER A 1 196 ? 10.241 3.352 17.181 1.00 80.19 196 SER A CA 1
ATOM 1626 C C . SER A 1 196 ? 11.151 2.736 16.108 1.00 80.19 196 SER A C 1
ATOM 1628 O O . SER A 1 196 ? 11.347 3.330 15.044 1.00 80.19 196 SER A O 1
ATOM 1630 N N . GLU A 1 197 ? 11.620 1.499 16.304 1.00 87.00 197 GLU A N 1
ATOM 1631 C CA . GLU A 1 197 ? 12.494 0.826 15.332 1.00 87.00 197 GLU A CA 1
ATOM 1632 C C . GLU A 1 197 ? 11.787 0.553 13.991 1.00 87.00 197 GLU A C 1
ATOM 1634 O O . GLU A 1 197 ? 12.380 0.668 12.908 1.00 87.00 197 GLU A O 1
ATOM 1639 N N . ILE A 1 198 ? 10.490 0.234 14.044 1.00 89.94 198 ILE A N 1
ATOM 1640 C CA . ILE A 1 198 ? 9.679 -0.053 12.860 1.00 89.94 198 ILE A CA 1
ATOM 1641 C C . ILE A 1 198 ? 9.561 1.206 11.992 1.00 89.94 198 ILE A C 1
ATOM 1643 O O . ILE A 1 198 ? 9.847 1.137 10.788 1.00 89.94 198 ILE A O 1
ATOM 1647 N N . TYR A 1 199 ? 9.205 2.344 12.597 1.00 90.56 199 TYR A N 1
ATOM 1648 C CA . TYR A 1 199 ? 9.108 3.632 11.907 1.00 90.56 199 TYR A CA 1
ATOM 1649 C C . TYR A 1 199 ? 10.460 4.106 11.397 1.00 90.56 199 TYR A C 1
ATOM 1651 O O . TYR A 1 199 ? 10.566 4.465 10.227 1.00 90.56 199 TYR A O 1
ATOM 1659 N N . LEU A 1 200 ? 11.512 4.023 12.213 1.00 89.44 200 LEU A N 1
ATOM 1660 C CA . LEU A 1 200 ? 12.854 4.447 11.821 1.00 89.44 200 LEU A CA 1
ATOM 1661 C C . LEU A 1 200 ? 13.359 3.676 10.597 1.00 89.44 200 LEU A C 1
ATOM 1663 O O . LEU A 1 200 ? 13.834 4.270 9.627 1.00 89.44 200 LEU A O 1
ATOM 1667 N N . THR A 1 201 ? 13.202 2.352 10.605 1.00 91.44 201 THR A N 1
ATOM 1668 C CA . THR A 1 201 ? 13.549 1.515 9.451 1.00 91.44 201 THR A CA 1
ATOM 1669 C C . THR A 1 201 ? 12.745 1.937 8.221 1.00 91.44 201 THR A C 1
ATOM 1671 O O . THR A 1 201 ? 13.286 1.993 7.120 1.00 91.44 201 THR A O 1
ATOM 1674 N N . LYS A 1 202 ? 11.457 2.277 8.388 1.00 92.06 202 LYS A N 1
ATOM 1675 C CA . LYS A 1 202 ? 10.627 2.728 7.266 1.00 92.06 202 LYS A CA 1
ATOM 1676 C C . LYS A 1 202 ? 11.061 4.094 6.731 1.00 92.06 202 LYS A C 1
ATOM 1678 O O . LYS A 1 202 ? 11.121 4.267 5.518 1.00 92.06 202 LYS A O 1
ATOM 1683 N N . CYS A 1 203 ? 11.425 5.030 7.602 1.00 92.44 203 CYS A N 1
ATOM 1684 C CA . CYS A 1 203 ? 11.985 6.323 7.214 1.00 92.44 203 CYS A CA 1
ATOM 1685 C C . CYS A 1 203 ? 13.266 6.155 6.389 1.00 92.44 203 CYS A C 1
ATOM 1687 O O . CYS A 1 203 ? 13.382 6.781 5.339 1.00 92.44 203 CYS A O 1
ATOM 1689 N N . ARG A 1 204 ? 14.176 5.262 6.803 1.00 92.25 204 ARG A N 1
ATOM 1690 C CA . ARG A 1 204 ? 15.409 4.948 6.056 1.00 92.25 204 ARG A CA 1
ATOM 1691 C C . ARG A 1 204 ? 15.116 4.369 4.667 1.00 92.25 204 ARG A C 1
ATOM 1693 O O . ARG A 1 204 ? 15.712 4.804 3.686 1.00 92.25 204 ARG A O 1
ATOM 1700 N N . GLU A 1 205 ? 14.164 3.436 4.558 1.00 92.44 205 GLU A N 1
ATOM 1701 C CA . GLU A 1 205 ? 13.717 2.898 3.259 1.00 92.44 205 GLU A CA 1
ATOM 1702 C C . GLU A 1 205 ? 13.199 4.010 2.331 1.00 92.44 205 GLU A C 1
ATOM 1704 O O . GLU A 1 205 ? 13.581 4.081 1.163 1.00 92.44 205 GLU A O 1
ATOM 1709 N N . VAL A 1 206 ? 12.332 4.887 2.848 1.00 92.69 206 VAL A N 1
ATOM 1710 C CA . VAL A 1 206 ? 11.752 5.999 2.080 1.00 92.69 206 VAL A CA 1
ATOM 1711 C C . VAL A 1 206 ? 12.822 7.021 1.694 1.00 92.69 206 VAL A C 1
ATOM 1713 O O . VAL A 1 206 ? 12.795 7.554 0.588 1.00 92.69 206 VAL A O 1
ATOM 1716 N N . GLU A 1 207 ? 13.800 7.267 2.562 1.00 91.31 207 GLU A N 1
ATOM 1717 C CA . GLU A 1 207 ? 14.913 8.169 2.279 1.00 91.31 207 GLU A CA 1
ATOM 1718 C C . GLU A 1 207 ? 15.802 7.657 1.139 1.00 91.31 207 GLU A C 1
ATOM 1720 O O . GLU A 1 207 ? 16.211 8.439 0.281 1.00 91.31 207 GLU A O 1
ATOM 1725 N N . ASN A 1 208 ? 16.046 6.347 1.068 1.00 91.44 208 ASN A N 1
ATOM 1726 C CA . ASN A 1 208 ? 16.779 5.748 -0.048 1.00 91.44 208 ASN A CA 1
ATOM 1727 C C . ASN A 1 208 ? 16.038 5.950 -1.380 1.00 91.44 208 ASN A C 1
ATOM 1729 O O . ASN A 1 208 ? 16.654 6.300 -2.387 1.00 91.44 208 ASN A O 1
ATOM 1733 N N . LEU A 1 209 ? 14.708 5.814 -1.378 1.00 91.50 209 LEU A N 1
ATOM 1734 C CA . LEU A 1 209 ? 13.879 6.096 -2.554 1.00 91.50 209 LEU A CA 1
ATOM 1735 C C . LEU A 1 209 ? 13.888 7.586 -2.925 1.00 91.50 209 LEU A C 1
ATOM 1737 O O . LEU A 1 209 ? 13.926 7.919 -4.107 1.00 91.50 209 LEU A O 1
ATOM 1741 N N . LEU A 1 210 ? 13.907 8.487 -1.938 1.00 91.25 210 LEU A N 1
ATOM 1742 C CA . LEU A 1 210 ? 14.047 9.929 -2.169 1.00 91.25 210 LEU A CA 1
ATOM 1743 C C . LEU A 1 210 ? 15.387 10.284 -2.811 1.00 91.25 210 LEU A C 1
ATOM 1745 O O . LEU A 1 210 ? 15.416 11.082 -3.747 1.00 91.25 210 LEU A O 1
ATOM 1749 N N . LYS A 1 211 ? 16.483 9.693 -2.326 1.00 89.44 211 LYS A N 1
ATOM 1750 C CA . LYS A 1 211 ? 17.824 9.880 -2.899 1.00 89.44 211 LYS A CA 1
ATOM 1751 C C . LYS A 1 211 ? 17.849 9.443 -4.362 1.00 89.44 211 LYS A C 1
ATOM 1753 O O . LYS A 1 211 ? 18.285 10.224 -5.202 1.00 89.44 211 LYS A O 1
ATOM 1758 N N . LEU A 1 212 ? 17.275 8.275 -4.666 1.00 88.88 212 LEU A N 1
ATOM 1759 C CA . LEU A 1 212 ? 17.118 7.783 -6.037 1.00 88.88 212 LEU A CA 1
ATOM 1760 C C . LEU A 1 212 ? 16.279 8.732 -6.914 1.00 88.88 212 LEU A C 1
ATOM 1762 O O . LEU A 1 212 ? 16.674 9.056 -8.027 1.00 88.88 212 LEU A O 1
ATOM 1766 N N . CYS A 1 213 ? 15.133 9.220 -6.427 1.00 88.88 213 CYS A N 1
ATOM 1767 C CA . CYS A 1 213 ? 14.300 10.144 -7.208 1.00 88.88 213 CYS A CA 1
ATOM 1768 C C . CYS A 1 213 ? 15.037 11.451 -7.530 1.00 88.88 213 CYS A C 1
ATOM 1770 O O . CYS A 1 213 ? 14.891 11.996 -8.623 1.00 88.88 213 CYS A O 1
ATOM 1772 N N . ARG A 1 214 ? 15.829 11.963 -6.582 1.00 85.19 214 ARG A N 1
ATOM 1773 C CA . ARG A 1 214 ? 16.594 13.202 -6.761 1.00 85.19 214 ARG A CA 1
ATOM 1774 C C . ARG A 1 214 ? 17.761 13.027 -7.728 1.00 85.19 214 ARG A C 1
ATOM 1776 O O . ARG A 1 214 ? 17.965 13.900 -8.567 1.00 85.19 214 ARG A O 1
ATOM 1783 N N . SER A 1 215 ? 18.484 11.904 -7.658 1.00 85.88 215 SER A N 1
ATOM 1784 C CA . SER A 1 215 ? 19.574 11.621 -8.600 1.00 85.88 215 SER A CA 1
ATOM 1785 C C . SER A 1 215 ? 19.063 11.513 -10.038 1.00 85.88 215 SER A C 1
ATOM 1787 O O . SER A 1 215 ? 19.647 12.103 -10.940 1.00 85.88 215 SER A O 1
ATOM 1789 N N . GLU A 1 216 ? 17.932 10.837 -10.246 1.00 83.62 216 GLU A N 1
ATOM 1790 C CA . GLU A 1 216 ? 17.312 10.664 -11.569 1.00 83.62 216 GLU A CA 1
ATOM 1791 C C . GLU A 1 216 ? 16.633 11.939 -12.099 1.00 83.62 216 GLU A C 1
ATOM 1793 O O . GLU A 1 216 ? 16.467 12.105 -13.307 1.00 83.62 216 GLU A O 1
ATOM 1798 N N . SER A 1 217 ? 16.255 12.868 -11.214 1.00 80.00 217 SER A N 1
ATOM 1799 C CA . SER A 1 217 ? 15.720 14.182 -11.607 1.00 80.00 217 SER A CA 1
ATOM 1800 C C . SER A 1 217 ? 16.791 15.123 -12.170 1.00 80.00 217 SER A C 1
ATOM 1802 O O . SER A 1 217 ? 16.437 16.137 -12.770 1.00 80.00 217 SER A O 1
ATOM 1804 N N . GLY A 1 218 ? 18.080 14.797 -12.003 1.00 68.75 218 GLY A N 1
ATOM 1805 C CA . GLY A 1 218 ? 19.192 15.634 -12.456 1.00 68.75 218 GLY A CA 1
ATOM 1806 C C . GLY A 1 218 ? 19.490 16.828 -11.546 1.00 68.75 218 GLY A C 1
ATOM 1807 O O . GLY A 1 218 ? 20.175 17.756 -11.976 1.00 68.75 218 GLY A O 1
ATOM 1808 N N . ASP A 1 219 ? 19.012 16.823 -10.295 1.00 60.84 219 ASP A N 1
ATOM 1809 C CA . ASP A 1 219 ? 19.370 17.850 -9.313 1.00 60.84 219 ASP A CA 1
ATOM 1810 C C . ASP A 1 219 ? 20.859 17.693 -8.949 1.00 60.84 219 ASP A C 1
ATOM 1812 O O . ASP A 1 219 ? 21.239 16.896 -8.086 1.00 60.84 219 ASP A O 1
ATOM 1816 N N . ALA A 1 220 ? 21.722 18.453 -9.631 1.00 52.53 220 ALA A N 1
ATOM 1817 C CA . ALA A 1 220 ? 23.185 18.348 -9.568 1.00 52.53 220 ALA A CA 1
ATOM 1818 C C . ALA A 1 220 ? 23.774 18.422 -8.142 1.00 52.53 220 ALA A C 1
ATOM 1820 O O . ALA A 1 220 ? 24.821 17.836 -7.871 1.00 52.53 220 ALA A O 1
ATOM 1821 N N . ASN A 1 221 ? 23.076 19.067 -7.200 1.00 54.72 221 ASN A N 1
ATOM 1822 C CA . ASN A 1 221 ? 23.500 19.162 -5.800 1.00 54.72 221 ASN A CA 1
ATOM 1823 C C . ASN A 1 221 ? 23.488 17.820 -5.047 1.00 54.72 221 ASN A C 1
ATOM 1825 O O . ASN A 1 221 ? 24.192 17.678 -4.048 1.00 54.72 221 ASN A O 1
ATOM 1829 N N . VAL A 1 222 ? 22.720 16.821 -5.498 1.00 54.81 222 VAL A N 1
ATOM 1830 C CA . VAL A 1 222 ? 22.653 15.522 -4.809 1.00 54.81 222 VAL A CA 1
ATOM 1831 C C . VAL A 1 222 ? 23.819 14.621 -5.196 1.00 54.81 222 VAL A C 1
ATOM 1833 O O . VAL A 1 222 ? 24.398 14.013 -4.297 1.00 54.81 222 VAL A O 1
ATOM 1836 N N . LEU A 1 223 ? 24.237 14.622 -6.470 1.00 50.12 223 LEU A N 1
ATOM 1837 C CA . LEU A 1 223 ? 25.396 13.852 -6.942 1.00 50.12 223 LEU A CA 1
ATOM 1838 C C . LEU A 1 223 ? 26.669 14.180 -6.147 1.00 50.12 223 LEU A C 1
ATOM 1840 O O . LEU A 1 223 ? 27.378 13.262 -5.743 1.00 50.12 223 LEU A O 1
ATOM 1844 N N . ILE A 1 224 ? 26.901 15.460 -5.835 1.00 51.88 224 ILE A N 1
ATOM 1845 C CA . ILE A 1 224 ? 28.059 15.916 -5.047 1.00 51.88 224 ILE A CA 1
ATOM 1846 C C . ILE A 1 224 ? 28.014 15.346 -3.620 1.00 51.88 224 ILE A C 1
ATOM 1848 O O . ILE A 1 224 ? 29.002 14.789 -3.158 1.00 51.88 224 ILE A O 1
ATOM 1852 N N . SER A 1 225 ? 26.861 15.387 -2.941 1.00 51.94 225 SER A N 1
ATOM 1853 C CA . SER A 1 225 ? 26.735 14.843 -1.576 1.00 51.94 225 SER A CA 1
ATOM 1854 C C . SER A 1 225 ? 26.827 13.314 -1.501 1.00 51.94 225 SER A C 1
ATOM 1856 O O . SER A 1 225 ? 27.415 12.787 -0.558 1.00 51.94 225 SER A O 1
ATOM 1858 N N . THR A 1 226 ? 26.299 12.588 -2.495 1.00 54.09 226 THR A N 1
ATOM 1859 C CA . THR A 1 226 ? 26.421 11.123 -2.563 1.00 54.09 226 THR A CA 1
ATOM 1860 C C . THR A 1 226 ? 27.853 10.685 -2.844 1.00 54.09 226 THR A C 1
ATOM 1862 O O . THR A 1 226 ? 28.343 9.783 -2.169 1.00 54.09 226 THR A O 1
ATOM 1865 N N . VAL A 1 227 ? 28.544 11.362 -3.768 1.00 54.09 227 VAL A N 1
ATOM 1866 C CA . VAL A 1 227 ? 29.964 11.124 -4.056 1.00 54.09 227 VAL A CA 1
ATOM 1867 C C . VAL A 1 227 ? 30.800 11.455 -2.817 1.00 54.09 227 VAL A C 1
ATOM 1869 O O . VAL A 1 227 ? 31.544 10.598 -2.363 1.00 54.09 227 VAL A O 1
ATOM 1872 N N . SER A 1 228 ? 30.570 12.585 -2.137 1.00 52.91 228 SER A N 1
ATOM 1873 C CA . SER A 1 228 ? 31.242 12.893 -0.863 1.00 52.91 228 SER A CA 1
ATOM 1874 C C . SER A 1 228 ? 30.994 11.849 0.235 1.00 52.91 228 SER A C 1
ATOM 1876 O O . SER A 1 228 ? 31.926 11.494 0.947 1.00 52.91 228 SER A O 1
ATOM 1878 N N . SER A 1 229 ? 29.782 11.298 0.364 1.00 48.38 229 SER A N 1
ATOM 1879 C CA . SER A 1 229 ? 29.509 10.227 1.340 1.00 48.38 229 SER A CA 1
ATOM 1880 C C . SER A 1 229 ? 30.127 8.871 0.967 1.00 48.38 229 SER A C 1
ATOM 1882 O O . SER A 1 229 ? 30.398 8.063 1.849 1.00 48.38 229 SER A O 1
ATOM 1884 N N . MET A 1 230 ? 30.380 8.619 -0.321 1.00 47.97 230 MET A N 1
ATOM 1885 C CA . MET A 1 230 ? 31.135 7.451 -0.784 1.00 47.97 230 MET A CA 1
ATOM 1886 C C . MET A 1 230 ? 32.647 7.659 -0.614 1.00 47.97 230 MET A C 1
ATOM 1888 O O . MET A 1 230 ? 33.331 6.734 -0.191 1.00 47.97 230 MET A O 1
ATOM 1892 N N . GLN A 1 231 ? 33.158 8.874 -0.849 1.00 45.03 231 GLN A N 1
ATOM 1893 C CA . GLN A 1 231 ? 34.563 9.238 -0.631 1.00 45.03 231 GLN A CA 1
ATOM 1894 C C . GLN A 1 231 ? 34.964 9.208 0.854 1.00 45.03 231 GLN A C 1
ATOM 1896 O O . GLN A 1 231 ? 36.088 8.829 1.158 1.00 45.03 231 GLN A O 1
ATOM 1901 N N . LEU A 1 232 ? 34.063 9.560 1.780 1.00 41.12 232 LEU A N 1
ATOM 1902 C CA . LEU A 1 232 ? 34.339 9.517 3.227 1.00 41.12 232 LEU A CA 1
ATOM 1903 C C . LEU A 1 232 ? 34.353 8.094 3.812 1.00 41.12 232 LEU A C 1
ATOM 1905 O O . LEU A 1 232 ? 34.951 7.876 4.857 1.00 41.12 232 LEU A O 1
ATOM 1909 N N . ASN A 1 233 ? 33.736 7.125 3.130 1.00 38.91 233 ASN A N 1
ATOM 1910 C CA . ASN A 1 233 ? 33.804 5.707 3.501 1.00 38.91 233 ASN A CA 1
ATOM 1911 C C . ASN A 1 233 ? 34.950 4.964 2.788 1.00 38.91 233 ASN A C 1
ATOM 1913 O O . ASN A 1 233 ? 35.175 3.787 3.055 1.00 38.91 233 ASN A O 1
ATOM 1917 N N . ALA A 1 234 ? 35.649 5.629 1.863 1.00 38.81 234 ALA A N 1
ATOM 1918 C CA . ALA A 1 234 ? 36.757 5.065 1.095 1.00 38.81 234 ALA A CA 1
ATOM 1919 C C . ALA A 1 234 ? 38.136 5.382 1.702 1.00 38.81 234 ALA A C 1
ATOM 1921 O O . ALA A 1 234 ? 39.139 4.869 1.219 1.00 38.81 234 ALA A O 1
ATOM 1922 N N . SER A 1 235 ? 38.209 6.204 2.754 1.00 38.69 235 SER A N 1
ATOM 1923 C CA . SER A 1 235 ? 39.476 6.621 3.370 1.00 38.69 235 SER A CA 1
ATOM 1924 C C . SER A 1 235 ? 39.998 5.698 4.482 1.00 38.69 235 SER A C 1
ATOM 1926 O O . SER A 1 235 ? 40.954 6.070 5.151 1.00 38.69 235 SER A O 1
ATOM 1928 N N . GLU A 1 236 ? 39.418 4.508 4.686 1.00 40.00 236 GLU A N 1
ATOM 1929 C CA . GLU A 1 236 ? 39.907 3.526 5.679 1.00 40.00 236 GLU A CA 1
ATOM 1930 C C . GLU A 1 236 ? 40.268 2.143 5.108 1.00 40.00 236 GLU A C 1
ATOM 1932 O O . GLU A 1 236 ? 40.431 1.200 5.871 1.00 40.00 236 GLU A O 1
ATOM 1937 N N . ASN A 1 237 ? 40.468 1.985 3.797 1.00 31.34 237 ASN A N 1
ATOM 1938 C CA . ASN A 1 237 ? 41.184 0.806 3.290 1.00 31.34 237 ASN A CA 1
ATOM 1939 C C . ASN A 1 237 ? 41.892 1.122 1.970 1.00 31.34 237 ASN A C 1
ATOM 1941 O O . ASN A 1 237 ? 41.272 1.182 0.908 1.00 31.34 237 ASN A O 1
ATOM 1945 N N . GLU A 1 238 ? 43.201 1.341 2.064 1.00 34.69 238 GLU A N 1
ATOM 1946 C CA . GLU A 1 238 ? 44.104 1.464 0.923 1.00 34.69 238 GLU A CA 1
ATOM 1947 C C . GLU A 1 238 ? 44.314 0.129 0.187 1.00 34.69 238 GLU A C 1
ATOM 1949 O O . GLU A 1 238 ? 44.315 -0.942 0.791 1.00 34.69 238 GLU A O 1
ATOM 1954 N N . GLN A 1 239 ? 44.534 0.283 -1.127 1.00 30.33 239 GLN A N 1
ATOM 1955 C CA . GLN A 1 239 ? 45.223 -0.569 -2.108 1.00 30.33 239 GLN A CA 1
ATOM 1956 C C . GLN A 1 239 ? 44.965 -2.092 -2.140 1.00 30.33 239 GLN A C 1
ATOM 1958 O O . GLN A 1 239 ? 45.355 -2.821 -1.239 1.00 30.33 239 GLN A O 1
ATOM 1963 N N . MET A 1 240 ? 44.525 -2.603 -3.303 1.00 27.52 240 MET A N 1
ATOM 1964 C CA . MET A 1 240 ? 45.443 -3.230 -4.279 1.00 27.52 240 MET A CA 1
ATOM 1965 C C . MET A 1 240 ? 44.808 -3.359 -5.682 1.00 27.52 240 MET A C 1
ATOM 1967 O O . MET A 1 240 ? 43.675 -3.804 -5.834 1.00 27.52 240 MET A O 1
ATOM 1971 N N . ASP A 1 241 ? 45.608 -2.935 -6.661 1.00 31.02 241 ASP A N 1
ATOM 1972 C CA . ASP A 1 241 ? 45.797 -3.383 -8.046 1.00 31.02 241 ASP A CA 1
ATOM 1973 C C . ASP A 1 241 ? 44.638 -3.512 -9.052 1.00 31.02 241 ASP A C 1
ATOM 1975 O O . ASP A 1 241 ? 43.704 -4.308 -8.958 1.00 31.02 241 ASP A O 1
ATOM 1979 N N . VAL A 1 242 ? 44.812 -2.719 -10.114 1.00 38.00 242 VAL A N 1
ATOM 1980 C CA . VAL A 1 242 ? 44.145 -2.789 -11.410 1.00 38.00 242 VAL A CA 1
ATOM 1981 C C . VAL A 1 242 ? 44.849 -3.852 -12.244 1.00 38.00 242 VAL A C 1
ATOM 1983 O O . VAL A 1 242 ? 45.991 -3.637 -12.631 1.00 38.00 242 VAL A O 1
ATOM 1986 N N . ASP A 1 243 ? 44.133 -4.910 -12.618 1.00 29.20 243 ASP A N 1
ATOM 1987 C CA . ASP A 1 243 ? 44.429 -5.663 -13.834 1.00 29.20 243 ASP A CA 1
ATOM 1988 C C . ASP A 1 243 ? 43.161 -5.838 -14.672 1.00 29.20 243 ASP A C 1
ATOM 1990 O O . ASP A 1 243 ? 42.055 -6.113 -14.203 1.00 29.20 243 ASP A O 1
ATOM 1994 N N . ASN A 1 244 ? 43.348 -5.555 -15.951 1.00 40.72 244 ASN A N 1
ATOM 1995 C CA . ASN A 1 244 ? 42.346 -5.254 -16.949 1.00 40.72 244 ASN A CA 1
ATOM 1996 C C . ASN A 1 244 ? 42.156 -6.482 -17.844 1.00 40.72 244 ASN A C 1
ATOM 1998 O O . ASN A 1 244 ? 42.916 -6.655 -18.790 1.00 40.72 244 ASN A O 1
ATOM 2002 N N . GLU A 1 245 ? 41.130 -7.303 -17.607 1.00 30.78 245 GLU A N 1
ATOM 2003 C CA . GLU A 1 245 ? 40.712 -8.331 -18.570 1.00 30.78 245 GLU A CA 1
ATOM 2004 C C . GLU A 1 245 ? 39.185 -8.388 -18.710 1.00 30.78 245 GLU A C 1
ATOM 2006 O O . GLU A 1 245 ? 38.440 -8.685 -17.777 1.00 30.78 245 GLU A O 1
ATOM 2011 N N . LYS A 1 246 ? 38.700 -8.093 -19.922 1.00 33.62 246 LYS A N 1
ATOM 2012 C CA . LYS A 1 246 ? 37.301 -8.273 -20.334 1.00 33.62 246 LYS A CA 1
ATOM 2013 C C . LYS A 1 246 ? 37.046 -9.750 -20.665 1.00 33.62 246 LYS A C 1
ATOM 2015 O O . LYS A 1 246 ? 37.616 -10.227 -21.648 1.00 33.62 246 LYS A O 1
ATOM 2020 N N . PRO A 1 247 ? 36.088 -10.443 -20.024 1.00 31.52 247 PRO A N 1
ATOM 2021 C CA . PRO A 1 247 ? 35.569 -11.693 -20.557 1.00 31.52 247 PRO A CA 1
ATOM 2022 C C . PRO A 1 247 ? 34.502 -11.371 -21.610 1.00 31.52 247 PRO A C 1
ATOM 2024 O O . PRO A 1 247 ? 33.385 -10.950 -21.303 1.00 31.52 247 PRO A O 1
ATOM 2027 N N . THR A 1 248 ? 34.843 -11.560 -22.883 1.00 36.47 248 THR A N 1
ATOM 2028 C CA . THR A 1 248 ? 33.871 -11.565 -23.981 1.00 36.47 248 THR A CA 1
ATOM 2029 C C . THR A 1 248 ? 33.105 -12.890 -23.961 1.00 36.47 248 THR A C 1
ATOM 2031 O O . THR A 1 248 ? 33.583 -13.919 -24.427 1.00 36.47 248 THR A O 1
ATOM 2034 N N . LEU A 1 249 ? 31.891 -12.886 -23.404 1.00 37.25 249 LEU A N 1
ATOM 2035 C CA . LEU A 1 249 ? 30.974 -14.024 -23.514 1.00 37.25 249 LEU A CA 1
ATOM 2036 C C . LEU A 1 249 ? 30.218 -13.957 -24.857 1.00 37.25 249 LEU A C 1
ATOM 2038 O O . LEU A 1 249 ? 29.650 -12.912 -25.187 1.00 37.25 249 LEU A O 1
ATOM 2042 N N . PRO A 1 250 ? 30.177 -15.044 -25.650 1.00 34.72 250 PRO A N 1
ATOM 2043 C CA . PRO A 1 250 ? 29.570 -15.029 -26.976 1.00 34.72 250 PRO A CA 1
ATOM 2044 C C . PRO A 1 250 ? 28.046 -14.852 -26.908 1.00 34.72 250 PRO A C 1
ATOM 2046 O O . PRO A 1 250 ? 27.338 -15.621 -26.251 1.00 34.72 250 PRO A O 1
ATOM 2049 N N . LEU A 1 251 ? 27.525 -13.868 -27.655 1.00 35.56 251 LEU A N 1
ATOM 2050 C CA . LEU A 1 251 ? 26.094 -13.697 -27.909 1.00 35.56 251 LEU A CA 1
ATOM 2051 C C . LEU A 1 251 ? 25.536 -14.933 -28.633 1.00 35.56 251 LEU A C 1
ATOM 2053 O O . LEU A 1 251 ? 25.588 -15.036 -29.858 1.00 35.56 251 LEU A O 1
ATOM 2057 N N . LYS A 1 252 ? 24.922 -15.858 -27.890 1.00 37.62 252 LYS A N 1
ATOM 2058 C CA . LYS A 1 252 ? 23.997 -16.831 -28.481 1.00 37.62 252 LYS A CA 1
ATOM 2059 C C . LYS A 1 252 ? 22.673 -16.127 -28.765 1.00 37.62 252 LYS A C 1
ATOM 2061 O O . LYS A 1 252 ? 21.881 -15.864 -27.861 1.00 37.62 252 LYS A O 1
ATOM 2066 N N . THR A 1 253 ? 22.419 -15.846 -30.038 1.00 36.59 253 THR A N 1
ATOM 2067 C CA . THR A 1 253 ? 21.122 -15.402 -30.552 1.00 36.59 253 THR A CA 1
ATOM 2068 C C . THR A 1 253 ? 20.074 -16.497 -30.324 1.00 36.59 253 THR A C 1
ATOM 2070 O O . THR A 1 253 ? 19.876 -17.397 -31.139 1.00 36.59 253 THR A O 1
ATOM 2073 N N . LYS A 1 254 ? 19.367 -16.452 -29.188 1.00 43.03 254 LYS A N 1
ATOM 2074 C CA . LYS A 1 254 ? 18.175 -17.287 -28.991 1.00 43.03 254 LYS A CA 1
ATOM 2075 C C . LYS A 1 254 ? 17.111 -16.831 -29.993 1.00 43.03 254 LYS A C 1
ATOM 2077 O O . LYS A 1 254 ? 16.572 -15.730 -29.881 1.00 43.03 254 LYS A O 1
ATOM 2082 N N . LYS A 1 255 ? 16.821 -17.672 -30.995 1.00 37.78 255 LYS A N 1
ATOM 2083 C CA . LYS A 1 255 ? 15.686 -17.493 -31.913 1.00 37.78 255 LYS A CA 1
ATOM 2084 C C . LYS A 1 255 ? 14.425 -17.239 -31.080 1.00 37.78 255 LYS A C 1
ATOM 2086 O O . LYS A 1 255 ? 14.059 -18.067 -30.251 1.00 37.78 255 LYS A O 1
ATOM 2091 N N . LYS A 1 256 ? 13.764 -16.097 -31.307 1.00 39.75 256 LYS A N 1
ATOM 2092 C CA . LYS A 1 256 ? 12.445 -15.784 -30.740 1.00 39.75 256 LYS A CA 1
ATOM 2093 C C . LYS A 1 256 ? 11.468 -16.891 -31.138 1.00 39.75 256 LYS A C 1
ATOM 2095 O O . LYS A 1 256 ? 10.994 -16.918 -32.273 1.00 39.75 256 LYS A O 1
ATOM 2100 N N . GLN A 1 257 ? 11.158 -17.792 -30.214 1.00 46.72 257 GLN A N 1
ATOM 2101 C CA . GLN A 1 257 ? 10.050 -18.720 -30.383 1.00 46.72 257 GLN A CA 1
ATOM 2102 C C . GLN A 1 257 ? 8.762 -17.896 -30.308 1.00 46.72 257 GLN A C 1
ATOM 2104 O O . GLN A 1 257 ? 8.420 -17.340 -29.264 1.00 46.72 257 GLN A O 1
ATOM 2109 N N . LYS A 1 258 ? 8.078 -17.738 -31.447 1.00 42.81 258 LYS A N 1
ATOM 2110 C CA . LYS A 1 258 ? 6.749 -17.122 -31.490 1.00 42.81 258 LYS A CA 1
ATOM 2111 C C . LYS A 1 258 ? 5.813 -18.003 -30.660 1.00 42.81 258 LYS A C 1
ATOM 2113 O O . LYS A 1 258 ? 5.469 -19.101 -31.085 1.00 42.81 258 LYS A O 1
ATOM 2118 N N . PHE A 1 259 ? 5.417 -17.533 -29.480 1.00 43.06 259 PHE A N 1
ATOM 2119 C CA . PHE A 1 259 ? 4.327 -18.139 -28.720 1.00 43.06 259 PHE A CA 1
ATOM 2120 C C . PHE A 1 259 ? 3.045 -18.033 -29.559 1.00 43.06 259 PHE A C 1
ATOM 2122 O O . PHE A 1 259 ? 2.483 -16.952 -29.709 1.00 43.06 259 PHE A O 1
ATOM 2129 N N . GLY A 1 260 ? 2.620 -19.152 -30.150 1.00 43.19 260 GLY A N 1
ATOM 2130 C CA . GLY A 1 260 ? 1.425 -19.267 -30.996 1.00 43.19 260 GLY A CA 1
ATOM 2131 C C . GLY A 1 260 ? 0.116 -19.474 -30.227 1.00 43.19 260 GLY A C 1
ATOM 2132 O O . GLY A 1 260 ? -0.898 -19.816 -30.828 1.00 43.19 260 GLY A O 1
ATOM 2133 N N . GLY A 1 261 ? 0.114 -19.297 -28.905 1.00 51.88 261 GLY A N 1
ATOM 2134 C CA . GLY A 1 261 ? -1.100 -19.397 -28.101 1.00 51.88 261 GLY A CA 1
ATOM 2135 C C . GLY A 1 261 ? -1.909 -18.105 -28.168 1.00 51.88 261 GLY A C 1
ATOM 2136 O O . GLY A 1 261 ? -1.387 -17.035 -27.851 1.00 51.88 261 GLY A O 1
ATOM 2137 N N . LYS A 1 262 ? -3.195 -18.192 -28.534 1.00 42.03 262 LYS A N 1
ATOM 2138 C CA . LYS A 1 262 ? -4.147 -17.105 -28.257 1.00 42.03 262 LYS A CA 1
ATOM 2139 C C . LYS A 1 262 ? -4.094 -16.821 -26.746 1.00 42.03 262 LYS A C 1
ATOM 2141 O O . LYS A 1 262 ? -4.079 -17.783 -25.977 1.00 42.03 262 LYS A O 1
ATOM 2146 N N . PRO A 1 263 ? -4.030 -15.552 -26.304 1.00 49.12 263 PRO A N 1
ATOM 2147 C CA . PRO A 1 263 ? -4.022 -15.246 -24.880 1.00 49.12 263 PRO A CA 1
ATOM 2148 C C . PRO A 1 263 ? -5.279 -15.850 -24.254 1.00 49.12 263 PRO A C 1
ATOM 2150 O O . PRO A 1 263 ? -6.391 -15.508 -24.656 1.00 49.12 263 PRO A O 1
ATOM 2153 N N . VAL A 1 264 ? -5.099 -16.777 -23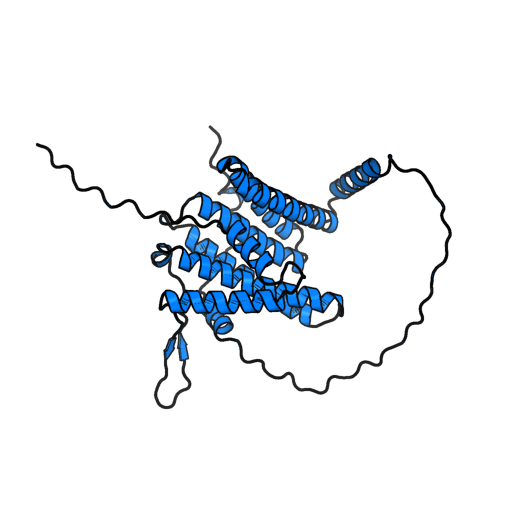.312 1.00 50.03 264 VAL A N 1
ATOM 2154 C CA . VAL A 1 264 ? -6.216 -17.331 -22.547 1.00 50.03 264 VAL A CA 1
ATOM 2155 C C . VAL A 1 264 ? -6.794 -16.173 -21.732 1.00 50.03 264 VAL A C 1
ATOM 2157 O O . VAL A 1 264 ? -6.044 -15.552 -20.971 1.00 50.03 264 VAL A O 1
ATOM 2160 N N . PRO A 1 265 ? -8.078 -15.820 -21.910 1.00 39.53 265 PRO A N 1
ATOM 2161 C CA . PRO A 1 265 ? -8.709 -14.820 -21.068 1.00 39.53 265 PRO A CA 1
ATOM 2162 C C . PRO A 1 265 ? -8.699 -15.357 -19.637 1.00 39.53 265 PRO A C 1
ATOM 2164 O O . PRO A 1 265 ? -9.302 -16.383 -19.340 1.00 39.53 265 PRO A O 1
ATOM 2167 N N . VAL A 1 266 ? -7.942 -14.703 -18.759 1.00 46.16 266 VAL A N 1
ATOM 2168 C CA . VAL A 1 266 ? -7.989 -15.001 -17.329 1.00 46.16 266 VAL A CA 1
ATOM 2169 C C . VAL A 1 266 ? -9.236 -14.308 -16.806 1.00 46.16 266 VAL A C 1
ATOM 2171 O O . VAL A 1 266 ? -9.303 -13.075 -16.856 1.00 46.16 266 VAL A O 1
ATOM 2174 N N . ASP A 1 267 ? -10.220 -15.076 -16.342 1.00 39.16 267 ASP A N 1
ATOM 2175 C CA . ASP A 1 267 ? -11.403 -14.496 -15.717 1.00 39.16 267 ASP A CA 1
ATOM 2176 C C . ASP A 1 267 ? -10.953 -13.585 -14.567 1.00 39.16 267 ASP A C 1
ATOM 2178 O O . ASP A 1 267 ? -10.146 -14.003 -13.723 1.00 39.16 267 ASP A O 1
ATOM 2182 N N . PRO A 1 268 ? -11.401 -12.315 -14.530 1.00 49.69 268 PRO A N 1
ATOM 2183 C CA . PRO A 1 268 ? -11.028 -11.427 -13.448 1.00 49.69 268 PRO A CA 1
ATOM 2184 C C . PRO A 1 268 ? -11.496 -12.060 -12.142 1.00 49.69 268 PRO A C 1
ATOM 2186 O O . PRO A 1 268 ? -12.670 -12.403 -11.991 1.00 49.69 268 PRO A O 1
ATOM 2189 N N . LEU A 1 269 ? -10.575 -12.211 -11.184 1.00 53.72 269 LEU A N 1
ATOM 2190 C CA . LEU A 1 269 ? -10.939 -12.650 -9.842 1.00 53.72 269 LEU A CA 1
ATOM 2191 C C . LEU A 1 269 ? -12.089 -11.765 -9.344 1.00 53.72 269 LEU A C 1
ATOM 2193 O O . LEU A 1 269 ? -12.096 -10.561 -9.591 1.00 53.72 269 LEU A O 1
ATOM 2197 N N . PHE A 1 270 ? -13.035 -12.346 -8.612 1.00 46.62 270 PHE A N 1
ATOM 2198 C CA . PHE A 1 270 ? -14.202 -11.669 -8.024 1.00 46.62 270 PHE A CA 1
ATOM 2199 C C . PHE A 1 270 ? -13.908 -10.275 -7.432 1.00 46.62 270 PHE A C 1
ATOM 2201 O O . PHE A 1 270 ? -14.707 -9.347 -7.523 1.00 46.62 270 PHE A O 1
ATOM 2208 N N . ILE A 1 271 ? -12.720 -10.123 -6.855 1.00 51.41 271 ILE A N 1
ATOM 2209 C CA . ILE A 1 271 ? -12.239 -8.912 -6.194 1.00 51.41 271 ILE A CA 1
ATOM 2210 C C . ILE A 1 271 ? -11.812 -7.825 -7.205 1.00 51.41 271 ILE A C 1
ATOM 2212 O O . ILE A 1 271 ? -11.944 -6.631 -6.948 1.00 51.41 271 ILE A O 1
ATOM 2216 N N . ASP A 1 272 ? -11.332 -8.216 -8.386 1.00 56.72 272 ASP A N 1
ATOM 2217 C CA . ASP A 1 272 ? -10.934 -7.295 -9.454 1.00 56.72 272 ASP A CA 1
ATOM 2218 C C . ASP A 1 272 ? -12.165 -6.647 -10.129 1.00 56.72 272 ASP A C 1
ATOM 2220 O O . ASP A 1 272 ? -12.074 -5.507 -10.589 1.00 56.72 272 ASP A O 1
ATOM 2224 N N . LEU A 1 273 ? -13.335 -7.305 -10.090 1.00 60.47 273 LEU A N 1
ATOM 2225 C CA . LEU A 1 273 ? -14.635 -6.738 -10.493 1.00 60.47 273 LEU A CA 1
ATOM 2226 C C . LEU A 1 273 ? -15.147 -5.679 -9.501 1.00 60.47 273 LEU A C 1
ATOM 2228 O O . LEU A 1 273 ? -15.665 -4.644 -9.922 1.00 60.47 273 LEU A O 1
ATOM 2232 N N . ALA A 1 274 ? -14.944 -5.887 -8.193 1.00 60.03 274 ALA A N 1
ATOM 2233 C CA . ALA A 1 274 ? -15.335 -4.943 -7.136 1.00 60.03 274 ALA A CA 1
ATOM 2234 C C . ALA A 1 274 ? -14.715 -3.551 -7.304 1.00 60.03 274 ALA A C 1
ATOM 2236 O O . ALA A 1 274 ? -15.336 -2.548 -6.960 1.00 60.03 274 ALA A O 1
ATOM 2237 N N . ARG A 1 275 ? -13.517 -3.479 -7.891 1.00 65.56 275 ARG A N 1
ATOM 2238 C CA . ARG A 1 275 ? -12.791 -2.223 -8.104 1.00 65.56 275 ARG A CA 1
ATOM 2239 C C . ARG A 1 275 ? -13.515 -1.251 -9.034 1.00 65.56 275 ARG A C 1
ATOM 2241 O O . ARG A 1 275 ? -13.415 -0.045 -8.838 1.00 65.56 275 ARG A O 1
ATOM 2248 N N . ASN A 1 276 ? -14.205 -1.756 -10.057 1.00 69.06 276 ASN A N 1
ATOM 2249 C CA . ASN A 1 276 ? -14.890 -0.905 -11.036 1.00 69.06 276 ASN A CA 1
ATOM 2250 C C . ASN A 1 276 ? -16.087 -0.157 -10.428 1.00 69.06 276 ASN A C 1
ATOM 2252 O O . ASN A 1 276 ? -16.593 0.766 -11.049 1.00 69.06 276 ASN A O 1
ATOM 2256 N N . HIS A 1 277 ? -16.507 -0.548 -9.224 1.00 67.06 277 HIS A N 1
ATOM 2257 C CA . HIS A 1 277 ? -17.600 0.061 -8.473 1.00 67.06 277 HIS A CA 1
ATOM 2258 C C . HIS A 1 277 ? -17.120 1.017 -7.369 1.00 67.06 277 HIS A C 1
ATOM 2260 O O . HIS A 1 277 ? -17.923 1.453 -6.550 1.00 67.06 277 HIS A O 1
ATOM 2266 N N . LEU A 1 278 ? -15.818 1.317 -7.300 1.00 67.94 278 LEU A N 1
ATOM 2267 C CA . LEU A 1 278 ? -15.312 2.377 -6.432 1.00 67.94 278 LEU A CA 1
ATOM 2268 C C . LEU A 1 278 ? -15.508 3.724 -7.134 1.00 67.94 278 LEU A C 1
ATOM 2270 O O . LEU A 1 278 ? -14.718 4.078 -8.014 1.00 67.94 278 LEU A O 1
ATOM 2274 N N . ASP A 1 279 ? -16.530 4.474 -6.725 1.00 58.34 279 ASP A N 1
ATOM 2275 C CA . ASP A 1 279 ? -16.757 5.850 -7.177 1.00 58.34 279 ASP A CA 1
ATOM 2276 C C . ASP A 1 279 ? -15.731 6.787 -6.526 1.00 58.34 279 ASP A C 1
ATOM 2278 O O . ASP A 1 279 ? -15.975 7.447 -5.517 1.00 58.34 279 ASP A O 1
ATOM 2282 N N . ILE A 1 280 ? -14.525 6.818 -7.090 1.00 58.59 280 ILE A N 1
ATOM 2283 C CA . ILE A 1 280 ? -13.480 7.759 -6.688 1.00 58.59 280 ILE A CA 1
ATOM 2284 C C . ILE A 1 280 ? -13.721 9.049 -7.471 1.00 58.59 280 ILE A C 1
ATOM 2286 O O . ILE A 1 280 ? -13.463 9.093 -8.676 1.00 58.59 280 ILE A O 1
ATOM 2290 N N . LYS A 1 281 ? -14.205 10.106 -6.801 1.00 45.91 281 LYS A N 1
ATOM 2291 C CA . LYS A 1 281 ? -14.199 11.454 -7.392 1.00 45.91 281 LYS A CA 1
ATOM 2292 C C . LYS A 1 281 ? -12.756 11.778 -7.810 1.00 45.91 281 LYS A C 1
ATOM 2294 O O . LYS A 1 281 ? -11.855 11.591 -6.987 1.00 45.91 281 LYS A O 1
ATOM 2299 N N . PRO A 1 282 ? -12.504 12.210 -9.060 1.00 35.22 282 PRO A N 1
ATOM 2300 C CA . PRO A 1 282 ? -11.154 12.526 -9.499 1.00 35.22 282 PRO A CA 1
ATOM 2301 C C . PRO A 1 282 ? -10.560 13.580 -8.566 1.00 35.22 282 PRO A C 1
ATOM 2303 O O . PRO A 1 282 ? -11.174 14.611 -8.297 1.00 35.22 282 PRO A O 1
ATOM 2306 N N . PHE A 1 283 ? -9.372 13.286 -8.043 1.00 35.75 283 PHE A N 1
ATOM 2307 C CA . PHE A 1 283 ? -8.595 14.243 -7.273 1.00 35.75 283 PHE A CA 1
ATOM 2308 C C . PHE A 1 283 ? -8.207 15.370 -8.235 1.00 35.75 283 PHE A C 1
ATOM 2310 O O . PHE A 1 283 ? -7.360 15.169 -9.109 1.00 35.75 283 PHE A O 1
ATOM 2317 N N . ASN A 1 284 ? -8.863 16.530 -8.135 1.00 33.34 284 ASN A N 1
ATOM 2318 C CA . ASN A 1 284 ? -8.369 17.736 -8.792 1.00 33.34 284 ASN A CA 1
ATOM 2319 C C . ASN A 1 284 ? -6.926 17.935 -8.319 1.00 33.34 284 ASN A C 1
ATOM 2321 O O . ASN A 1 284 ? -6.658 17.869 -7.118 1.00 33.34 284 ASN A O 1
ATOM 2325 N N . LYS A 1 285 ? -5.994 18.086 -9.270 1.00 31.22 285 LYS A N 1
ATOM 2326 C CA . LYS A 1 285 ? -4.572 18.329 -8.991 1.00 31.22 285 LYS A CA 1
ATOM 2327 C C . LYS A 1 285 ? -4.456 19.379 -7.879 1.00 31.22 285 LYS A C 1
ATOM 2329 O O . LYS A 1 285 ? -5.143 20.398 -7.969 1.00 31.22 285 LYS A O 1
ATOM 2334 N N . PRO A 1 286 ? -3.631 19.170 -6.843 1.00 36.06 286 PRO A N 1
ATOM 2335 C CA . PRO A 1 286 ? -3.568 20.108 -5.742 1.00 36.06 286 PRO A CA 1
ATOM 2336 C C . PRO A 1 286 ? -2.768 21.341 -6.176 1.00 36.06 286 PRO A C 1
ATOM 2338 O O . PRO A 1 286 ? -1.566 21.417 -5.964 1.00 36.06 286 PRO A O 1
ATOM 2341 N N . SER A 1 287 ? -3.454 22.353 -6.707 1.00 30.39 287 SER A N 1
ATOM 2342 C CA . SER A 1 287 ? -3.038 23.748 -6.505 1.00 30.39 287 SER A CA 1
ATOM 2343 C C . SER A 1 287 ? -3.220 24.187 -5.039 1.00 30.39 287 SER A C 1
ATOM 2345 O O . SER A 1 287 ? -2.827 25.287 -4.675 1.00 30.39 287 SER A O 1
ATOM 2347 N N . ASP A 1 288 ? -3.777 23.314 -4.188 1.00 32.56 288 ASP A N 1
ATOM 2348 C CA . ASP A 1 288 ? -4.048 23.531 -2.762 1.00 32.56 288 ASP A CA 1
ATOM 2349 C C . ASP A 1 288 ? -3.051 22.837 -1.811 1.00 32.56 288 ASP A C 1
ATOM 2351 O O . ASP A 1 288 ? -3.283 22.799 -0.599 1.00 32.56 288 ASP A O 1
ATOM 2355 N N . ALA A 1 289 ? -1.916 22.320 -2.305 1.00 33.81 289 ALA A N 1
ATOM 2356 C CA . ALA A 1 289 ? -0.854 21.776 -1.442 1.00 33.81 289 ALA A CA 1
ATOM 2357 C C . ALA A 1 289 ? -0.318 22.816 -0.428 1.00 33.81 289 ALA A C 1
ATOM 2359 O O . ALA A 1 289 ? 0.192 22.462 0.633 1.00 33.81 289 ALA A O 1
ATOM 2360 N N . THR A 1 290 ? -0.510 24.106 -0.704 1.00 36.03 290 THR A N 1
ATOM 2361 C CA . THR A 1 290 ? -0.155 25.233 0.168 1.00 36.03 290 THR A CA 1
ATOM 2362 C C . THR A 1 290 ? -1.250 25.644 1.155 1.00 36.03 290 THR A C 1
ATOM 2364 O O . THR A 1 290 ? -0.941 26.334 2.122 1.00 36.03 290 THR A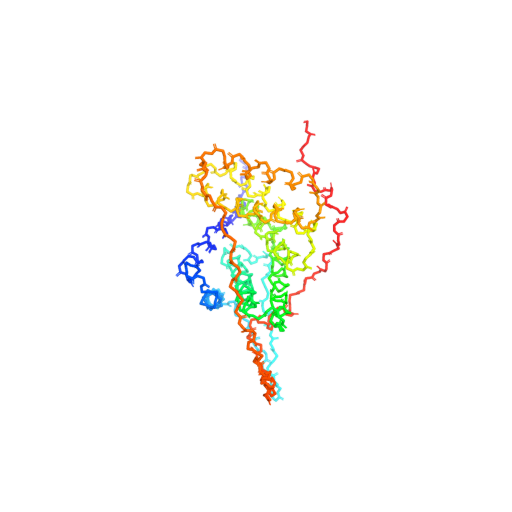 O 1
ATOM 2367 N N . LYS A 1 291 ? -2.507 25.205 0.996 1.00 38.22 291 LYS A N 1
ATOM 2368 C CA . LYS A 1 291 ? -3.600 25.583 1.917 1.00 38.22 291 LYS A CA 1
ATOM 2369 C C . LYS A 1 291 ? -3.692 24.711 3.173 1.00 38.22 291 LYS A C 1
ATOM 2371 O O . LYS A 1 291 ? -4.319 25.116 4.143 1.00 38.22 291 LYS A O 1
ATOM 2376 N N . TRP A 1 292 ? -3.028 23.555 3.187 1.00 35.97 292 TRP A N 1
ATOM 2377 C CA . TRP A 1 292 ? -3.011 22.630 4.332 1.00 35.97 292 TRP A CA 1
ATOM 2378 C C . TRP A 1 292 ? -1.766 22.761 5.227 1.00 35.97 292 TRP A C 1
ATOM 2380 O O . TRP A 1 292 ? -1.734 22.180 6.308 1.00 35.97 292 TRP A O 1
ATOM 2390 N N . MET A 1 293 ? -0.762 23.552 4.825 1.00 35.94 293 MET A N 1
ATOM 2391 C CA . MET A 1 293 ? 0.421 23.869 5.650 1.00 35.94 293 MET A CA 1
ATOM 2392 C C . MET A 1 293 ? 0.221 25.088 6.574 1.00 35.94 293 MET A C 1
ATOM 2394 O O . MET A 1 293 ? 1.144 25.499 7.272 1.00 35.94 293 MET A O 1
ATOM 2398 N N . GLY A 1 294 ? -0.978 25.675 6.602 1.00 30.70 294 GLY A N 1
ATOM 2399 C CA . GLY A 1 294 ? -1.300 26.873 7.378 1.00 30.70 294 GLY A CA 1
ATOM 2400 C C . GLY A 1 294 ? -1.959 26.578 8.723 1.00 30.70 294 GLY A C 1
ATOM 2401 O O . GLY A 1 294 ? -3.059 27.053 8.957 1.00 30.70 294 GLY A O 1
ATOM 2402 N N . CYS A 1 295 ? -1.330 25.792 9.601 1.00 33.91 295 CYS A N 1
ATOM 2403 C CA . CYS A 1 295 ? -1.758 25.708 11.005 1.00 33.91 295 CYS A CA 1
ATOM 2404 C C . CYS A 1 295 ? -0.592 25.336 11.933 1.00 33.91 295 CYS A C 1
ATOM 2406 O O . CYS A 1 295 ? -0.570 24.269 12.543 1.00 33.91 295 CYS A O 1
ATOM 2408 N N . ARG A 1 296 ? 0.404 26.227 12.008 1.00 35.25 296 ARG A N 1
ATOM 2409 C CA . ARG A 1 296 ? 1.168 26.542 13.231 1.00 35.25 296 ARG A CA 1
ATOM 2410 C C . ARG A 1 296 ? 2.186 27.648 12.945 1.00 35.25 296 ARG A C 1
ATOM 2412 O O . ARG A 1 296 ? 3.298 27.392 12.492 1.00 35.25 296 ARG A O 1
ATOM 2419 N N . ARG A 1 297 ? 1.786 28.882 13.233 1.00 29.73 297 ARG A N 1
ATOM 2420 C CA . ARG A 1 297 ? 2.692 29.939 13.684 1.00 29.73 297 ARG A CA 1
ATOM 2421 C C . ARG A 1 297 ? 1.855 30.909 14.522 1.00 29.73 297 ARG A C 1
ATOM 2423 O O . ARG A 1 297 ? 1.120 31.720 13.969 1.00 29.73 297 ARG A O 1
ATOM 2430 N N . VAL A 1 298 ? 1.867 30.679 15.834 1.00 33.38 298 VAL A N 1
ATOM 2431 C CA . VAL A 1 298 ? 1.782 31.769 16.815 1.00 33.38 298 VAL A CA 1
ATOM 2432 C C . VAL A 1 298 ? 3.194 32.325 16.917 1.00 33.38 298 VAL A C 1
ATOM 2434 O O . VAL A 1 298 ? 4.122 31.481 16.877 1.00 33.38 298 VAL A O 1
#

pLDDT: mean 74.71, std 22.29, range [27.52, 96.31]

Foldseek 3Di:
DDDDDPDDPDQAADDDPLLVVVVVLCCVQCVVPPPLVRSLVVLVVLLVVLCVVVVNDWDWCDDPPDDTDTGFDDDDLVNVSDVSNLVNLSSQLSSLQSQLSVLVVVCVVPVPDPSLVVSLVSLVLSLLSLLVSLVSLVPHPNYDPLRSLSSQLVSLQSVLVSCVSVLVLVSSLVSLVSSLVSLVVSLVPPPDPVVNVSSVVVSVVSVVSNLVSCVSVVVVVSVVVVVVVVVVVVVPDDDDDDDDDDDDDDDDPDPPDPPPDDPDPDPPPSVNVSSVPPPRDDDDPPPPPVVVVPPDDD

Secondary structure (DSSP, 8-state):
------PPP---PBP--HHHHHHHHHHHTTGGGT-HHHHHHHHHHHHHHHHHHTT---EEE--TTSPPEEE--PPPGGGGGSHHHHHHHHHHHHHHHHHHHHHHHHHHH-TT-THHHHHHHHHHHHHHHHHHHHHHHHS-TTB-HHHHHHHHHHHHHHHHHHHHHHT-HHHHHHHHHHHHHHHHHHHHHH--HHHHHHHHHHHHHHHHHHHHHHHHTT-HHHHHHHHHHHHTTSTT------------------------PPPP--PPPHHHHHGGG---------TTTTTSS-S---

Solvent-accessible surface area (backbone atoms only — not comparable to full-atom values): 17415 Å² total; per-residue (Å²): 138,82,82,79,75,83,76,76,81,75,72,65,64,42,85,54,67,59,67,61,54,50,51,56,48,38,55,75,41,31,49,77,73,68,33,30,65,53,34,25,56,48,26,53,53,48,37,51,50,52,25,59,75,68,73,57,60,66,47,68,52,69,48,91,99,47,82,58,44,78,42,66,71,74,90,53,69,83,59,50,67,41,61,64,55,54,51,38,51,54,32,52,24,49,27,26,41,27,51,16,49,37,29,50,58,62,28,68,85,38,80,84,43,73,42,56,58,53,18,55,52,25,27,53,51,18,33,52,46,34,51,51,51,48,63,49,49,73,81,41,82,37,50,31,70,68,33,46,45,52,50,49,20,51,32,26,41,46,43,14,54,36,28,50,78,71,66,40,29,67,65,13,33,54,25,30,50,52,15,38,55,38,43,53,53,49,49,72,71,62,81,43,73,81,57,40,56,57,42,51,54,48,41,52,56,42,46,54,53,38,51,52,26,41,53,75,64,62,48,67,74,50,56,57,54,53,49,51,59,52,53,69,70,53,77,81,66,82,85,83,85,93,81,92,79,84,83,84,75,83,85,77,82,74,76,82,75,78,79,85,68,76,82,76,84,73,76,72,54,78,68,65,58,41,56,79,67,60,87,70,77,80,78,72,76,71,88,54,70,71,70,76,71,77,82,83,83,132

Sequence (298 aa):
MSSKEPGEPKPILNSLNILQLIRTAQQKHGLRHENYQRYRGYCARRVERIRKSLKFTHHYKCLPKRAGKFIARTVTSELVGDKRYLELIVFEIERCWAHAMEFKFEALDDPLSRKKFGMRQKFRNAAKWAQFLCGLIKDNELVEEVTKLEARAYISFIQGSLELELRNWKEAAEQFNASRIAYTALFEQLNEPSFSEIYLTKCREVENLLKLCRSESGDANVLISTVSSMQLNASENEQMDVDNEKPTLPLKTKKKQKFGGKPVPVDPLFIDLARNHLDIKPFNKPSDATKWMGCRRV

Organism: Meloidogyne incognita (NCBI:txid6306)

Nearest PDB structures (foldseek):
  4p3f-assembly1_A  TM=8.784E-01  e=9.522E-11  Homo sapiens
  4p3g-assembly1_A  TM=8.204E-01  e=1.873E-08  Thermochaetoides thermophila DSM 1495
  4p3g-assembly1_C  TM=8.881E-01  e=1.125E-07  Thermochaetoides thermophila DSM 1495
  3c3r-assembly1_A  TM=3.003E-01  e=1.425E-01  unclassified
  7b6z-assembly1_A  TM=2.984E-01  e=8.559E-01  Drosophila melanogaster